Protein AF-A0A8H8C177-F1 (afdb_monomer)

Secondary structure (DSSP, 8-state):
------PPP--PPP------------EEETTEEE-TTTEEEETTTEEEEEETTEEPEEETTEEE-TTT-EEETTEEESS---------------------SPPEEEEEE-SSEEEEEEE-SS-EEEEEEE---TTS-TTTS-SEEEEE-TTSS-EEEEEEEESSS-TT---EEE--BTTB-SEEEEEE--TTS--EEEEEE-EEESS-EEEEEEEEE-HHHHHH---

Nearest PDB structures (foldseek):
  1yqf-assembly1_C  TM=4.859E-01  e=8.967E+00  Leishmania major
  6w0p-assembly1_B  TM=2.960E-01  e=2.582E+00  gut metagenome

Mean predicted aligned error: 18.61 Å

Radius of gyration: 29.14 Å; Cα contacts (8 Å, |Δi|>4): 390; chains: 1; bounding box: 64×95×74 Å

Solvent-accessible surface area (backbone atoms only — not comparable to full-atom values): 14015 Å² total; per-residue (Å²): 138,88,82,84,82,81,82,78,84,82,83,76,84,78,84,73,80,77,75,82,73,82,80,72,70,72,40,79,32,61,97,43,73,42,46,72,83,49,33,39,74,42,96,56,65,43,78,23,58,33,56,96,84,40,72,29,45,82,30,76,98,44,64,40,48,71,92,58,30,26,69,56,98,58,36,85,36,77,70,48,72,92,82,73,98,74,77,96,70,86,71,74,78,69,69,72,87,65,73,77,60,75,74,43,72,49,78,49,79,50,101,51,37,44,38,36,38,41,35,48,80,89,50,40,37,41,37,39,35,24,27,22,46,85,88,53,60,52,72,79,44,44,25,30,44,37,40,33,40,86,76,66,57,39,23,38,26,39,34,48,43,44,71,90,56,61,92,34,69,40,38,46,46,78,39,81,46,99,90,42,65,35,63,40,81,39,81,45,74,58,90,94,55,83,70,43,78,52,75,44,72,42,74,48,59,80,55,65,66,39,82,76,48,76,46,76,45,35,34,62,58,48,67,71,58,62,127

Sequence (227 aa):
MAWVMRLLPSLLPSLALAQLSSDESLHPCGEVSYYPSKYTCYDTDYLCPVLGGKPTLRCDPDCYLPEMYSCSDGHLVYPPTLSSPGNPSSFSSMPMATCTADAKTIQLNSPLYDNSFYSDCHASSQVVVTSSIPESNLAVIGPRIIVAWPAGNSGIVAYFEPQNGIDGTLGIQVVNSTIGSPLSPVYDDRDGENATLGISAQVEFNSTAVLSVAILGSIRTCHDHRP

Foldseek 3Di:
DDDDDDDDDDDDDDPDPPPPPPPQDWDQQAPDTDGPQFWDHDPSHDTFGADPSHYFDDQANDTHDLCAWDHDPSDTDPPRDPDDPDDPDDDDCPDDVPFPFDKDWDWDDDPFWTWIWIDTPPWTKIKIFGAFAPPDDCLQGATKIKIATPPQWKIKMWGKDAPPDDGRPKGKDQDADPVGGQKDWDWDPPPPDDTDTDIDGHMDIPHHMDGPDMDITHNCCNNPDGD

Structure (mmCIF, N/CA/C/O backbone):
data_AF-A0A8H8C177-F1
#
_entry.id   AF-A0A8H8C177-F1
#
loop_
_atom_site.group_PDB
_atom_site.id
_atom_site.type_symbol
_atom_site.label_atom_id
_atom_site.label_alt_id
_atom_site.label_comp_id
_atom_site.label_asym_id
_atom_site.label_entity_id
_atom_site.label_seq_id
_atom_site.pdbx_PDB_ins_code
_atom_site.Cartn_x
_atom_site.Cartn_y
_atom_site.Cartn_z
_atom_site.occupancy
_atom_site.B_iso_or_equiv
_atom_site.auth_seq_id
_atom_site.auth_comp_id
_atom_site.auth_asym_id
_atom_site.auth_atom_id
_atom_site.pdbx_PDB_model_num
ATOM 1 N N . MET A 1 1 ? -1.354 79.651 -50.926 1.00 44.16 1 MET A N 1
ATOM 2 C CA . MET A 1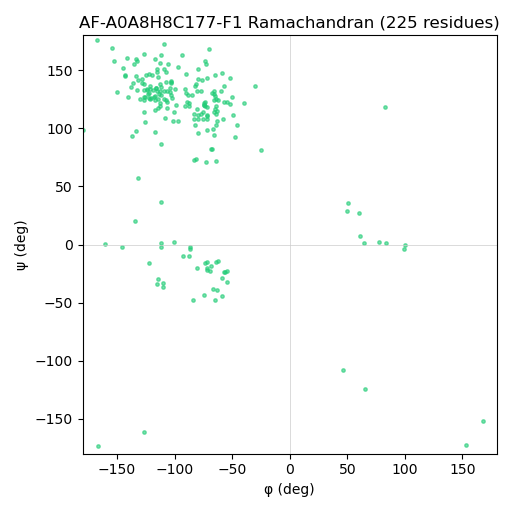 1 ? -0.179 78.889 -50.449 1.00 44.16 1 MET A CA 1
ATOM 3 C C . MET A 1 1 ? -0.689 77.597 -49.834 1.00 44.16 1 MET A C 1
ATOM 5 O O . MET A 1 1 ?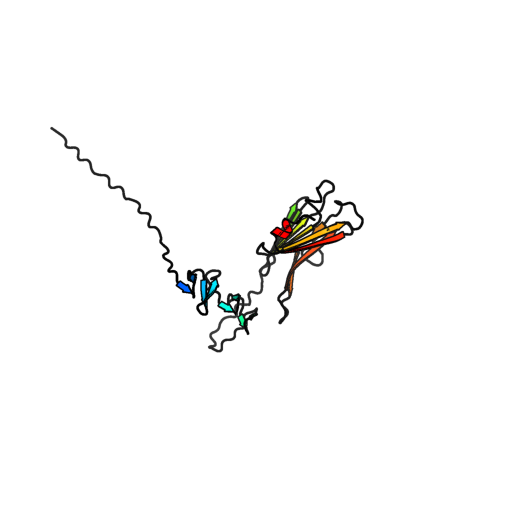 -1.149 77.607 -48.701 1.00 44.16 1 MET A O 1
ATOM 9 N N . ALA A 1 2 ? -0.749 76.534 -50.637 1.00 40.41 2 ALA A N 1
ATOM 10 C CA . ALA A 1 2 ? -1.311 75.245 -50.243 1.00 40.41 2 ALA A CA 1
ATOM 11 C C . ALA A 1 2 ? -0.213 74.375 -49.616 1.00 40.41 2 ALA A C 1
ATOM 13 O O . ALA A 1 2 ? 0.818 74.138 -50.242 1.00 40.41 2 ALA A O 1
ATOM 14 N N . TRP A 1 3 ? -0.431 73.933 -48.379 1.00 40.03 3 TRP A N 1
ATOM 15 C CA . TRP A 1 3 ? 0.448 73.009 -47.669 1.00 40.03 3 TRP A CA 1
ATOM 16 C C . TRP A 1 3 ? 0.049 71.572 -48.012 1.00 40.03 3 TRP A C 1
ATOM 18 O O . TRP A 1 3 ? -1.079 71.158 -47.758 1.00 40.03 3 TRP A O 1
ATOM 28 N N . VAL A 1 4 ? 0.971 70.811 -48.603 1.00 45.25 4 VAL A N 1
ATOM 29 C CA . VAL A 1 4 ? 0.803 69.373 -48.841 1.00 45.25 4 VAL A CA 1
ATOM 30 C C . VAL A 1 4 ? 1.182 68.636 -47.560 1.00 45.25 4 VAL A C 1
ATOM 32 O O . VAL A 1 4 ? 2.356 68.551 -47.203 1.00 45.25 4 VAL A O 1
ATOM 35 N N . MET A 1 5 ? 0.181 68.102 -46.866 1.00 42.94 5 MET A N 1
ATOM 36 C CA . MET A 1 5 ? 0.368 67.228 -45.713 1.00 42.94 5 MET A CA 1
ATOM 37 C C . MET A 1 5 ? 0.695 65.817 -46.219 1.00 42.94 5 MET A C 1
ATOM 39 O O . MET A 1 5 ? -0.153 65.142 -46.798 1.00 42.94 5 MET A O 1
ATOM 43 N N . ARG A 1 6 ? 1.950 65.384 -46.058 1.00 46.31 6 ARG A N 1
ATOM 44 C CA . ARG A 1 6 ? 2.374 64.008 -46.349 1.00 46.31 6 ARG A CA 1
ATOM 45 C C . ARG A 1 6 ? 2.051 63.122 -45.146 1.00 46.31 6 ARG A C 1
ATOM 47 O O . ARG A 1 6 ? 2.659 63.275 -44.092 1.00 46.31 6 ARG A O 1
ATOM 54 N N . LEU A 1 7 ? 1.109 62.199 -45.316 1.00 46.78 7 LEU A N 1
ATOM 55 C CA . LEU A 1 7 ? 0.867 61.097 -44.385 1.00 46.78 7 LEU A CA 1
ATOM 56 C C . LEU A 1 7 ? 2.015 60.084 -44.510 1.00 46.78 7 LEU A C 1
ATOM 58 O O . LEU A 1 7 ? 2.225 59.522 -45.584 1.00 46.78 7 LEU A O 1
ATOM 62 N N . LEU A 1 8 ? 2.763 59.862 -43.426 1.00 49.56 8 LEU A N 1
ATOM 63 C CA . LEU A 1 8 ? 3.643 58.699 -43.315 1.00 49.56 8 LEU A CA 1
ATOM 64 C C . LEU A 1 8 ? 2.794 57.459 -42.987 1.00 49.56 8 LEU A C 1
ATOM 66 O O . LEU A 1 8 ? 2.001 57.518 -42.046 1.00 49.56 8 LEU A O 1
ATOM 70 N N . PRO A 1 9 ? 2.971 56.330 -43.691 1.00 44.06 9 PRO A N 1
ATOM 71 C CA . PRO A 1 9 ? 2.369 55.071 -43.287 1.00 44.06 9 PRO A CA 1
ATOM 72 C C . PRO A 1 9 ? 3.123 54.513 -42.072 1.00 44.06 9 PRO A C 1
ATOM 74 O O . PRO A 1 9 ? 4.329 54.272 -42.116 1.00 44.06 9 PRO A O 1
ATOM 77 N N . SER A 1 10 ? 2.401 54.331 -40.969 1.00 53.34 10 SER A N 1
ATOM 78 C CA . SER A 1 10 ? 2.875 53.660 -39.762 1.00 53.34 10 SER A CA 1
ATOM 79 C C . SER A 1 10 ? 3.135 52.177 -40.046 1.00 53.34 10 SER A C 1
ATOM 81 O O . SER A 1 10 ? 2.200 51.419 -40.304 1.00 53.34 10 SER A O 1
ATOM 83 N N . LEU A 1 11 ? 4.399 51.761 -39.979 1.00 52.91 11 LEU A N 1
ATOM 84 C CA . LEU A 1 11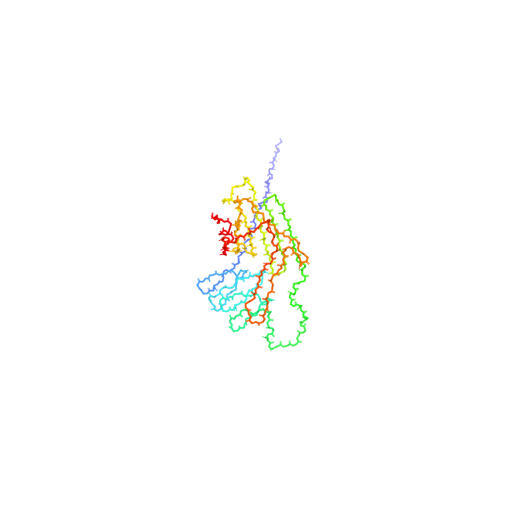 ? 4.798 50.355 -39.958 1.00 52.91 11 LEU A CA 1
ATOM 85 C C . LEU A 1 11 ? 4.504 49.786 -38.563 1.00 52.91 11 LEU A C 1
ATOM 87 O O . LEU A 1 11 ? 5.195 50.115 -37.602 1.00 52.91 11 LEU A O 1
ATOM 91 N N . LEU A 1 12 ? 3.480 48.938 -38.454 1.00 54.31 12 LEU A N 1
ATOM 92 C CA . LEU A 1 12 ? 3.325 48.031 -37.317 1.00 54.31 12 LEU A CA 1
ATOM 93 C C . LEU A 1 12 ? 4.148 46.761 -37.587 1.00 54.31 12 LEU A C 1
ATOM 95 O O . LEU A 1 12 ? 3.971 46.152 -38.645 1.00 54.31 12 LEU A O 1
ATOM 99 N N . PRO A 1 13 ? 5.012 46.313 -36.662 1.00 46.81 13 PRO A N 1
ATOM 100 C CA . PRO A 1 13 ? 5.602 44.987 -36.749 1.00 46.81 13 PRO A CA 1
ATOM 101 C C . PRO A 1 13 ? 4.536 43.941 -36.390 1.00 46.81 13 PRO A C 1
ATOM 103 O O . PRO A 1 13 ? 3.999 43.936 -35.283 1.00 46.81 13 PRO A O 1
ATOM 106 N N . SER A 1 14 ? 4.218 43.051 -37.334 1.00 49.50 14 SER A N 1
ATOM 107 C CA . SER A 1 14 ? 3.472 41.825 -37.031 1.00 49.50 14 SER A CA 1
ATOM 108 C C . SER A 1 14 ? 4.323 40.951 -36.115 1.00 49.50 14 SER A C 1
ATOM 110 O O . SER A 1 14 ? 5.393 40.496 -36.520 1.00 49.50 14 SER A O 1
ATOM 112 N N . LEU A 1 15 ? 3.854 40.698 -34.891 1.00 53.16 15 LEU A N 1
ATOM 113 C CA . LEU A 1 15 ? 4.362 39.591 -34.089 1.00 53.16 15 LEU A CA 1
ATOM 114 C C . LEU A 1 15 ? 3.949 38.284 -34.775 1.00 53.16 15 LEU A C 1
ATOM 116 O O . LEU A 1 15 ? 2.819 37.823 -34.628 1.00 53.16 15 LEU A O 1
ATOM 120 N N . ALA A 1 16 ? 4.868 37.686 -35.527 1.00 53.19 16 ALA A N 1
ATOM 121 C CA . ALA A 1 16 ? 4.780 36.275 -35.855 1.00 53.19 16 ALA A CA 1
ATOM 122 C C . ALA A 1 16 ? 5.099 35.488 -34.576 1.00 53.19 16 ALA A C 1
ATOM 124 O O . ALA A 1 16 ? 6.235 35.512 -34.097 1.00 53.19 16 ALA A O 1
ATOM 125 N N . LEU A 1 17 ? 4.103 34.805 -34.004 1.00 53.44 17 LEU A N 1
ATOM 126 C CA . LEU A 1 17 ? 4.381 33.722 -33.068 1.00 53.44 17 LEU A CA 1
ATOM 127 C C . LEU A 1 17 ? 5.137 32.642 -33.847 1.00 53.44 17 LEU A C 1
ATOM 129 O O . LEU A 1 17 ? 4.553 31.938 -34.668 1.00 53.44 17 LEU A O 1
ATOM 133 N N . ALA A 1 18 ? 6.438 32.521 -33.595 1.00 46.97 18 ALA A N 1
ATOM 134 C CA . ALA A 1 18 ? 7.180 31.328 -33.955 1.00 46.97 18 ALA A CA 1
ATOM 135 C C . ALA A 1 18 ? 6.597 30.167 -33.137 1.00 46.97 18 ALA A C 1
ATOM 137 O O . ALA A 1 18 ? 6.826 30.059 -31.933 1.00 46.97 18 ALA A O 1
ATOM 138 N N . GLN A 1 19 ? 5.785 29.331 -33.780 1.00 49.62 19 GLN A N 1
ATOM 139 C CA . GLN 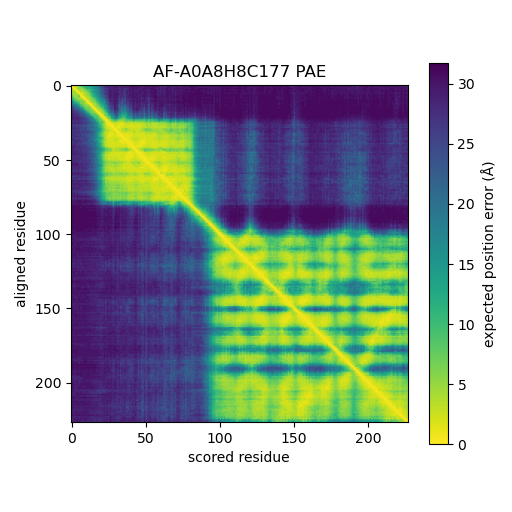A 1 19 ? 5.409 28.038 -33.229 1.00 49.62 19 GLN A CA 1
ATOM 140 C C . GLN A 1 19 ? 6.694 27.206 -33.146 1.00 49.62 19 GLN A C 1
ATOM 142 O O . GLN A 1 19 ? 7.273 26.870 -34.177 1.00 49.62 19 GLN A O 1
ATOM 147 N N . LEU A 1 20 ? 7.163 26.896 -31.933 1.00 42.12 20 LEU A N 1
ATOM 148 C CA . LEU A 1 20 ? 8.130 25.817 -31.746 1.00 42.12 20 LEU A CA 1
ATOM 149 C C . LEU A 1 20 ? 7.420 24.513 -32.123 1.00 42.12 20 LEU A C 1
ATOM 151 O O . LEU A 1 20 ? 6.721 23.915 -31.308 1.00 42.12 20 LEU A O 1
ATOM 155 N N . SER A 1 21 ? 7.575 24.080 -33.370 1.00 48.28 21 SER A N 1
ATOM 156 C CA . SER A 1 21 ? 7.393 22.682 -33.723 1.00 48.28 21 SER A CA 1
ATOM 157 C C . SER A 1 21 ? 8.579 21.923 -33.139 1.00 48.28 21 SER A C 1
ATOM 159 O O . SER A 1 21 ? 9.671 21.921 -33.707 1.00 48.28 21 SER A O 1
ATOM 161 N N . SER A 1 22 ? 8.393 21.293 -31.984 1.00 52.75 22 SER A N 1
ATOM 162 C CA . SER A 1 22 ? 9.197 20.127 -31.627 1.00 52.75 22 SER A CA 1
ATOM 163 C C . SER A 1 22 ? 8.810 19.012 -32.599 1.00 52.75 22 SER A C 1
ATOM 165 O O . SER A 1 22 ? 7.922 18.211 -32.313 1.00 52.75 22 SER A O 1
ATOM 167 N N . ASP A 1 23 ? 9.402 19.051 -33.792 1.00 53.22 23 ASP A N 1
ATOM 168 C CA . ASP A 1 23 ? 9.325 18.001 -34.805 1.00 53.22 23 ASP A CA 1
ATOM 169 C C . ASP A 1 23 ? 10.177 16.826 -34.311 1.00 53.22 23 ASP A C 1
ATOM 171 O O . ASP A 1 23 ? 11.314 16.617 -34.730 1.00 53.22 23 ASP A O 1
ATOM 175 N N . GLU A 1 24 ? 9.684 16.138 -33.279 1.00 75.19 24 GLU A N 1
ATOM 176 C CA . GLU A 1 24 ? 10.292 14.891 -32.841 1.00 75.19 24 GLU A CA 1
ATOM 177 C C . GLU A 1 24 ? 9.864 13.806 -33.825 1.00 75.19 24 GLU A C 1
ATOM 179 O O . GLU A 1 24 ? 8.685 13.451 -33.914 1.00 75.19 24 GLU A O 1
ATOM 184 N N . SER A 1 25 ? 10.830 13.305 -34.591 1.00 86.38 25 SER A N 1
ATOM 185 C CA . SER A 1 25 ? 10.586 12.287 -35.599 1.00 86.38 25 SER A CA 1
ATOM 186 C C . SER A 1 25 ? 10.141 10.980 -34.946 1.00 86.38 25 SER A C 1
ATOM 188 O O . SER A 1 25 ? 10.817 10.404 -34.089 1.00 86.38 25 SER A O 1
ATOM 190 N N . LEU A 1 26 ? 8.976 10.498 -35.374 1.00 89.94 26 LEU A N 1
ATOM 191 C CA . LEU A 1 26 ? 8.467 9.182 -35.009 1.00 89.94 26 LEU A CA 1
ATOM 192 C C . LEU A 1 26 ? 9.372 8.100 -35.604 1.00 89.94 26 LEU A C 1
ATOM 194 O O . LEU A 1 26 ? 9.674 8.123 -36.798 1.00 89.94 26 LEU A O 1
ATOM 198 N N . HIS A 1 27 ? 9.791 7.154 -34.768 1.00 91.31 27 HIS A N 1
ATOM 199 C CA . HIS A 1 27 ? 10.613 6.016 -35.168 1.00 91.31 27 HIS A CA 1
ATOM 200 C C . HIS A 1 27 ? 9.778 4.731 -35.168 1.00 91.31 27 HIS A C 1
ATOM 202 O O . HIS A 1 27 ? 8.956 4.547 -34.269 1.00 91.31 27 HIS A O 1
ATOM 208 N N . PRO A 1 28 ? 9.960 3.833 -36.147 1.00 92.56 28 PRO A N 1
ATOM 209 C CA . PRO A 1 28 ? 9.279 2.545 -36.154 1.00 92.56 28 PRO A CA 1
ATOM 210 C C . PRO A 1 28 ? 9.915 1.571 -35.150 1.00 92.56 28 PRO A C 1
ATOM 212 O O . PRO A 1 28 ? 11.136 1.509 -35.011 1.00 92.56 28 PRO A O 1
ATOM 215 N N . CYS A 1 29 ? 9.077 0.785 -34.482 1.00 93.44 29 CYS A N 1
ATOM 216 C CA . CYS A 1 29 ? 9.423 -0.387 -33.685 1.00 93.44 29 CYS A CA 1
ATOM 217 C C . CYS A 1 29 ? 8.389 -1.469 -34.006 1.00 93.44 29 CYS A C 1
ATOM 219 O O . CYS A 1 29 ? 7.281 -1.466 -33.471 1.00 93.44 29 CYS A O 1
ATOM 221 N N . GLY A 1 30 ? 8.708 -2.326 -34.969 1.00 90.12 30 GLY A N 1
ATOM 222 C CA . GLY A 1 30 ? 7.779 -3.333 -35.471 1.00 90.12 30 GLY A CA 1
ATOM 223 C C . GLY A 1 30 ? 6.600 -2.661 -36.166 1.00 90.12 30 GLY A C 1
ATOM 224 O O . GLY A 1 30 ? 6.791 -1.833 -37.056 1.00 90.12 30 GLY A O 1
ATOM 225 N N . GLU A 1 31 ? 5.387 -2.981 -35.722 1.00 90.50 31 GLU A N 1
ATOM 226 C CA . GLU A 1 31 ? 4.137 -2.427 -36.264 1.00 90.50 31 GLU A CA 1
ATOM 227 C C . GLU A 1 31 ? 3.719 -1.096 -35.608 1.00 90.50 31 GLU A C 1
ATOM 229 O O . GLU A 1 31 ? 2.708 -0.502 -35.987 1.00 90.50 31 GLU A O 1
ATOM 234 N N . VAL A 1 32 ? 4.468 -0.606 -34.611 1.00 91.25 32 VAL A N 1
ATOM 235 C CA . VAL A 1 32 ? 4.146 0.633 -33.886 1.00 91.25 32 VAL A CA 1
ATOM 236 C C . VAL A 1 32 ? 5.201 1.709 -34.116 1.00 91.25 32 VAL A C 1
ATOM 238 O O . VAL A 1 32 ? 6.379 1.431 -34.308 1.00 91.25 32 VAL A O 1
ATOM 241 N N . SER A 1 33 ? 4.783 2.974 -34.102 1.00 92.00 33 SER A N 1
ATOM 242 C CA . SER A 1 33 ? 5.701 4.118 -34.121 1.00 92.00 33 SER A CA 1
ATOM 243 C C . SER A 1 33 ? 5.804 4.732 -32.731 1.00 92.00 33 SER A C 1
ATOM 245 O O . SER A 1 33 ? 4.798 4.859 -32.034 1.00 92.00 33 SER A O 1
ATOM 247 N N . TYR A 1 34 ? 7.009 5.124 -32.331 1.00 91.94 34 TYR A N 1
ATOM 248 C CA . TYR A 1 34 ? 7.287 5.667 -31.009 1.00 91.94 34 TYR A CA 1
ATOM 249 C C . TYR A 1 34 ? 8.143 6.932 -31.078 1.00 91.94 34 TYR A C 1
ATOM 251 O O . TYR A 1 34 ? 8.836 7.206 -32.058 1.00 91.94 34 TYR A O 1
ATOM 259 N N . TYR A 1 35 ? 8.081 7.701 -29.997 1.00 90.50 35 TYR A N 1
ATOM 260 C CA . TYR A 1 35 ? 8.923 8.865 -29.757 1.00 90.50 35 TYR A CA 1
ATOM 261 C C . TYR A 1 35 ? 10.176 8.432 -28.989 1.00 90.50 35 TYR A C 1
ATOM 263 O O . TYR A 1 35 ? 10.025 7.928 -27.868 1.00 90.50 35 TYR A O 1
ATOM 271 N N . PRO A 1 36 ? 11.395 8.609 -29.533 1.00 89.00 36 PRO A N 1
ATOM 272 C CA . PRO A 1 36 ? 12.630 8.252 -28.835 1.00 89.00 36 PRO A CA 1
ATOM 273 C C . PRO A 1 36 ? 12.809 8.944 -27.479 1.00 89.00 36 PRO A C 1
ATOM 275 O O . PRO A 1 36 ? 13.504 8.419 -26.614 1.00 89.00 36 PRO A O 1
ATOM 278 N N . SER A 1 37 ? 12.165 10.095 -27.249 1.00 86.44 37 SER A N 1
ATOM 279 C CA . SER A 1 37 ? 12.180 10.760 -25.940 1.00 86.44 37 SER A CA 1
ATOM 280 C C . SER A 1 37 ? 11.311 10.069 -24.882 1.00 86.44 37 SER A C 1
ATOM 282 O O . SER A 1 37 ? 11.436 10.361 -23.690 1.00 86.44 37 SER A O 1
ATOM 284 N N . LYS A 1 38 ? 10.408 9.173 -25.300 1.00 89.12 38 LYS A N 1
ATOM 285 C CA . LYS A 1 38 ? 9.432 8.495 -24.437 1.00 89.12 38 LYS A CA 1
ATOM 286 C C . LYS A 1 38 ? 9.651 6.997 -24.333 1.00 89.12 38 LYS A C 1
ATOM 288 O O . LYS A 1 38 ? 9.313 6.438 -23.294 1.00 89.12 38 LYS A O 1
ATOM 293 N N . TYR A 1 39 ? 10.203 6.362 -25.364 1.00 92.56 39 TYR A N 1
ATOM 294 C CA . TYR A 1 39 ? 10.414 4.918 -25.393 1.00 92.56 39 TYR A CA 1
ATOM 295 C C . TYR A 1 39 ? 11.741 4.545 -26.053 1.00 92.56 39 TYR A C 1
ATOM 297 O O . TYR A 1 39 ? 12.326 5.318 -26.804 1.00 92.56 39 TYR A O 1
ATOM 305 N N . THR A 1 40 ? 12.207 3.336 -25.775 1.00 93.38 40 THR A N 1
ATOM 306 C CA . THR A 1 40 ? 13.335 2.671 -26.425 1.00 93.38 40 THR A CA 1
ATOM 307 C C . THR A 1 40 ? 12.838 1.354 -27.009 1.00 93.38 40 THR A C 1
ATOM 309 O O . THR A 1 40 ? 12.147 0.604 -26.323 1.00 93.38 40 THR A O 1
ATOM 312 N N . CYS A 1 41 ? 13.154 1.096 -28.276 1.00 93.88 41 CYS A N 1
ATOM 313 C CA . CYS A 1 41 ? 12.775 -0.131 -28.970 1.00 93.88 41 CYS A CA 1
ATOM 314 C C . CYS A 1 41 ? 13.848 -1.209 -28.794 1.00 93.88 41 CYS A C 1
ATOM 316 O O . CYS A 1 41 ? 15.023 -0.957 -29.064 1.00 93.88 41 CYS A O 1
ATOM 318 N N . TYR A 1 42 ? 13.428 -2.405 -28.395 1.00 91.81 42 TYR A N 1
ATOM 319 C CA . TYR A 1 42 ? 14.244 -3.607 -28.268 1.00 91.81 42 TYR A CA 1
ATOM 320 C C . TYR A 1 42 ? 13.669 -4.720 -29.136 1.00 91.81 42 TYR A C 1
ATOM 322 O O . TYR A 1 42 ? 12.459 -4.794 -29.340 1.00 91.81 42 TYR A O 1
ATOM 330 N N . ASP A 1 43 ? 14.559 -5.556 -29.677 1.00 85.81 43 ASP A N 1
ATOM 331 C CA . ASP A 1 43 ? 14.230 -6.751 -30.470 1.00 85.81 43 ASP A CA 1
ATOM 332 C C . ASP A 1 43 ? 13.214 -6.514 -31.590 1.00 85.81 43 ASP A C 1
ATOM 334 O O . ASP A 1 43 ? 12.508 -7.414 -32.025 1.00 85.81 43 ASP A O 1
ATOM 338 N N . THR A 1 44 ? 13.196 -5.284 -32.108 1.00 84.00 44 THR A N 1
ATOM 339 C CA . THR A 1 44 ? 12.347 -4.808 -33.204 1.00 84.00 44 THR A CA 1
ATOM 340 C C . THR A 1 44 ? 10.843 -4.792 -32.941 1.00 84.00 44 THR A C 1
ATOM 342 O O . THR A 1 44 ? 10.128 -4.356 -33.830 1.00 84.00 44 THR A O 1
ATOM 345 N N . ASP A 1 45 ? 10.347 -5.174 -31.764 1.00 90.31 45 ASP A N 1
ATOM 346 C CA . ASP A 1 45 ? 8.903 -5.207 -31.472 1.00 90.31 45 ASP A CA 1
ATOM 347 C C . ASP A 1 45 ? 8.521 -4.858 -30.023 1.00 90.31 45 ASP A C 1
ATOM 349 O O . ASP A 1 45 ? 7.334 -4.782 -29.697 1.00 90.31 45 ASP A O 1
ATOM 353 N N . TYR A 1 46 ? 9.498 -4.600 -29.155 1.00 92.31 46 TYR A N 1
ATOM 354 C CA . TYR A 1 46 ? 9.267 -4.401 -27.732 1.00 92.31 46 TYR A CA 1
ATOM 355 C C . TYR A 1 46 ? 9.663 -2.988 -27.293 1.00 92.31 46 TYR A C 1
ATOM 357 O O . TYR A 1 46 ? 10.797 -2.551 -27.488 1.00 92.31 46 TYR A O 1
ATOM 365 N N . LEU A 1 47 ? 8.730 -2.252 -26.684 1.00 93.25 47 LEU A N 1
ATOM 366 C CA . LEU A 1 47 ? 8.943 -0.865 -26.267 1.00 93.25 47 LEU A CA 1
ATOM 367 C C . LEU A 1 47 ? 9.098 -0.745 -24.754 1.00 93.25 47 LEU A C 1
ATOM 369 O O . LEU A 1 47 ? 8.176 -1.032 -23.995 1.00 93.25 47 LEU A O 1
ATOM 373 N N . CYS A 1 48 ? 10.233 -0.192 -24.341 1.00 93.31 48 CYS A N 1
ATOM 374 C CA . CYS A 1 48 ? 10.521 0.149 -22.956 1.00 93.31 48 CYS A CA 1
ATOM 375 C C . CYS A 1 48 ? 10.409 1.660 -22.710 1.00 93.31 48 CYS A C 1
ATOM 377 O O . CYS A 1 48 ? 10.980 2.436 -23.478 1.00 93.31 48 CYS A O 1
ATOM 379 N N . PRO A 1 49 ? 9.699 2.127 -21.665 1.00 93.19 49 PRO A N 1
ATOM 380 C CA . PRO A 1 49 ? 9.525 3.553 -21.403 1.00 93.19 49 PRO A CA 1
ATOM 381 C C . PRO A 1 49 ? 10.815 4.218 -20.903 1.00 93.19 49 PRO A C 1
ATOM 383 O O . PRO A 1 49 ? 11.567 3.660 -20.108 1.00 93.19 49 PRO A O 1
ATOM 386 N N . VAL A 1 50 ? 11.055 5.457 -21.315 1.00 88.81 50 VAL A N 1
ATOM 387 C CA . VAL A 1 50 ? 12.132 6.304 -20.788 1.00 88.81 50 VAL A CA 1
ATOM 388 C C . VAL A 1 50 ? 11.656 6.921 -19.468 1.00 88.81 50 VAL A C 1
ATOM 390 O O . VAL A 1 50 ? 10.699 7.699 -19.448 1.00 88.81 50 VAL A O 1
ATOM 393 N N . LEU A 1 51 ? 12.320 6.599 -18.354 1.00 82.50 51 LEU A N 1
ATOM 394 C CA . LEU A 1 51 ? 11.960 7.073 -17.012 1.00 82.50 51 LEU A CA 1
ATOM 395 C C . LEU A 1 51 ? 12.974 8.114 -16.532 1.00 82.50 51 LEU A C 1
ATOM 397 O O . LEU A 1 51 ? 14.176 7.870 -16.523 1.00 82.50 51 LEU A O 1
ATOM 401 N N . GLY A 1 52 ? 12.503 9.307 -16.157 1.00 79.88 52 GLY A N 1
ATOM 402 C CA . GLY A 1 52 ? 13.387 10.388 -15.695 1.00 79.88 52 GLY A CA 1
ATOM 403 C C . GLY A 1 52 ? 14.420 10.838 -16.739 1.00 79.88 52 GLY A C 1
ATOM 404 O O . GLY A 1 52 ? 15.506 11.279 -16.376 1.00 79.88 52 GLY A O 1
ATOM 405 N N . GLY A 1 53 ? 14.109 10.680 -18.031 1.00 81.56 53 GLY A N 1
ATOM 406 C CA . GLY A 1 53 ? 15.036 10.955 -19.135 1.00 81.56 53 GLY A CA 1
ATOM 407 C C . GLY A 1 53 ? 16.089 9.866 -19.371 1.00 81.56 53 GLY A C 1
ATOM 408 O O . GLY A 1 53 ? 16.922 10.028 -20.259 1.00 81.56 53 GLY A O 1
ATOM 409 N N . LYS A 1 54 ? 16.058 8.761 -18.613 1.00 82.88 54 LYS A N 1
ATOM 410 C CA . LYS A 1 54 ? 16.961 7.619 -18.784 1.00 82.88 54 LYS A CA 1
ATOM 411 C C . LYS A 1 54 ? 16.230 6.465 -19.483 1.00 82.88 54 LYS A C 1
ATOM 413 O O . LYS A 1 54 ? 15.132 6.101 -19.051 1.00 82.88 54 LYS A O 1
ATOM 418 N N . PRO A 1 55 ? 16.790 5.899 -20.564 1.00 85.62 55 PRO A N 1
ATOM 419 C CA . PRO A 1 55 ? 16.193 4.749 -21.230 1.00 85.62 55 PRO A CA 1
ATOM 420 C C . PRO A 1 55 ? 16.233 3.535 -20.298 1.00 85.62 55 PRO A C 1
ATOM 422 O O . PRO A 1 55 ? 17.265 3.245 -19.692 1.00 85.62 55 PRO A O 1
ATOM 425 N N . THR A 1 56 ? 15.107 2.838 -20.168 1.00 89.31 56 THR A N 1
ATOM 426 C CA . THR A 1 56 ? 15.066 1.551 -19.465 1.00 89.31 56 THR A CA 1
ATOM 427 C C . THR A 1 56 ? 15.569 0.436 -20.384 1.00 89.31 56 THR A C 1
ATOM 429 O O . THR A 1 56 ? 15.491 0.543 -21.612 1.00 89.31 56 THR A O 1
ATOM 432 N N . LEU A 1 57 ? 16.141 -0.611 -19.794 1.00 89.81 57 LEU A N 1
ATOM 433 C CA . LEU A 1 57 ? 16.608 -1.814 -20.482 1.00 89.81 57 LEU A CA 1
ATOM 434 C C . LEU A 1 57 ? 15.549 -2.914 -20.393 1.00 89.81 57 LEU A C 1
ATOM 436 O O . LEU A 1 57 ? 14.786 -2.951 -19.429 1.00 89.81 57 LEU A O 1
ATOM 440 N N . ARG A 1 58 ? 15.526 -3.819 -21.375 1.00 90.69 58 ARG A N 1
ATOM 441 C CA . ARG A 1 58 ? 14.639 -4.988 -21.383 1.00 90.69 58 ARG A CA 1
ATOM 442 C C . ARG A 1 58 ? 15.224 -6.134 -20.549 1.00 90.69 58 ARG A C 1
ATOM 444 O O . ARG A 1 58 ? 16.403 -6.452 -20.689 1.00 90.69 58 ARG A O 1
ATOM 451 N N . CYS A 1 59 ? 14.383 -6.772 -19.742 1.00 90.38 59 CYS A N 1
ATOM 452 C CA . CYS A 1 59 ? 14.614 -8.068 -19.108 1.00 90.38 59 CYS A CA 1
ATOM 453 C C . CYS A 1 59 ? 13.357 -8.929 -19.306 1.00 90.38 59 CYS A C 1
ATOM 455 O O . CYS A 1 59 ? 12.360 -8.736 -18.618 1.00 90.38 59 CYS A O 1
ATOM 457 N N . ASP A 1 60 ? 13.370 -9.800 -20.315 1.00 87.81 60 ASP A N 1
ATOM 458 C CA . ASP A 1 60 ? 12.218 -10.592 -20.769 1.00 87.81 60 ASP A CA 1
ATOM 459 C C . ASP A 1 60 ? 10.899 -9.792 -20.935 1.00 87.81 60 ASP A C 1
ATOM 461 O O . ASP A 1 60 ? 10.830 -9.052 -21.932 1.00 87.81 60 ASP A O 1
ATOM 465 N N . PRO A 1 61 ? 9.839 -9.916 -20.086 1.00 84.81 61 PRO A N 1
ATOM 466 C CA . PRO A 1 61 ? 8.620 -9.127 -20.245 1.00 84.81 61 PRO A CA 1
ATOM 467 C C . PRO A 1 61 ? 8.691 -7.757 -19.557 1.00 84.81 61 PRO A C 1
ATOM 469 O O . PRO A 1 61 ? 7.731 -6.996 -19.694 1.00 84.81 61 PRO A O 1
ATOM 472 N N . ASP A 1 62 ? 9.773 -7.443 -18.839 1.00 87.50 62 ASP A N 1
ATOM 473 C CA . ASP A 1 62 ? 9.895 -6.261 -17.989 1.00 87.50 62 ASP A CA 1
ATOM 474 C C . ASP A 1 62 ? 10.927 -5.252 -18.515 1.00 87.50 62 ASP A C 1
ATOM 476 O O . ASP A 1 62 ? 11.890 -5.584 -19.212 1.00 87.50 62 ASP A O 1
ATOM 480 N N . CYS A 1 63 ? 10.750 -3.991 -18.121 1.00 91.44 63 CYS A N 1
ATOM 481 C CA . CYS A 1 63 ? 11.706 -2.915 -18.363 1.00 91.44 63 CYS A CA 1
ATOM 482 C C . CYS A 1 63 ? 12.255 -2.394 -17.039 1.00 91.44 63 CYS A C 1
ATOM 484 O O . CYS A 1 63 ? 11.490 -2.112 -16.116 1.00 91.44 63 CYS A O 1
ATOM 486 N N . TYR A 1 64 ? 13.569 -2.198 -16.954 1.00 86.12 64 TYR A N 1
ATOM 487 C CA . TYR A 1 64 ? 14.226 -1.788 -15.717 1.00 86.12 64 TYR A CA 1
ATOM 488 C C . TYR A 1 64 ? 15.248 -0.675 -15.916 1.00 86.12 64 TYR A C 1
ATOM 490 O O . TYR A 1 64 ? 15.808 -0.483 -16.995 1.00 86.12 64 TYR A O 1
ATOM 498 N N . LEU A 1 65 ? 15.505 0.076 -14.845 1.00 85.38 65 LEU A N 1
ATOM 499 C CA . LEU A 1 65 ? 16.618 1.017 -14.795 1.00 85.38 65 LEU A CA 1
ATOM 500 C C . LEU A 1 65 ? 17.870 0.274 -14.305 1.00 85.38 65 LEU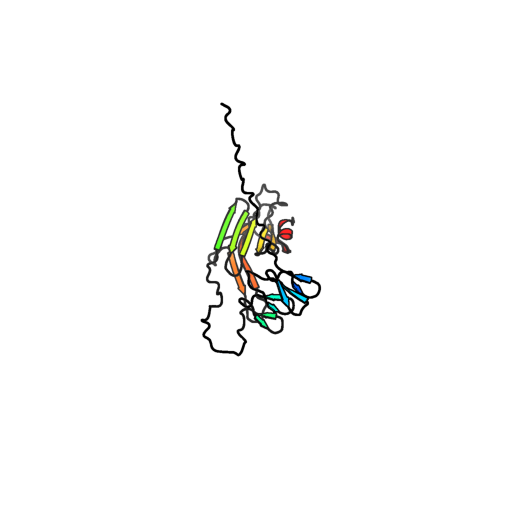 A C 1
ATOM 502 O O . LEU A 1 65 ? 17.848 -0.230 -13.179 1.00 85.38 65 LEU A O 1
ATOM 506 N N . PRO A 1 66 ? 18.970 0.240 -15.082 1.00 80.69 66 PRO A N 1
ATOM 507 C CA . PRO A 1 66 ? 20.199 -0.462 -14.697 1.00 80.69 66 PRO A CA 1
ATOM 508 C C . PRO A 1 66 ? 20.882 0.126 -13.455 1.00 80.69 66 PRO A C 1
ATOM 510 O O . PRO A 1 66 ? 21.741 -0.508 -12.854 1.00 80.69 66 PRO A O 1
ATOM 513 N N . GLU A 1 67 ? 20.494 1.338 -13.054 1.00 78.44 67 GLU A N 1
ATOM 514 C CA . GLU A 1 67 ? 20.940 1.967 -11.805 1.00 78.44 67 GLU A CA 1
ATOM 515 C C . GLU A 1 67 ? 20.325 1.316 -10.561 1.00 78.44 67 GLU A C 1
ATOM 517 O O . GLU A 1 67 ? 20.873 1.456 -9.472 1.00 78.44 67 GLU A O 1
ATOM 522 N N . MET A 1 68 ? 19.191 0.624 -10.717 1.00 74.81 68 MET A N 1
ATOM 523 C CA . MET A 1 68 ? 18.463 -0.002 -9.613 1.00 74.81 68 MET A CA 1
ATOM 524 C C . MET A 1 68 ? 18.427 -1.525 -9.715 1.00 74.81 68 MET A C 1
ATOM 526 O O . MET A 1 68 ? 18.475 -2.181 -8.688 1.00 74.81 68 MET A O 1
ATOM 530 N N . TYR A 1 69 ? 18.367 -2.103 -10.915 1.00 79.38 69 TYR A N 1
ATOM 531 C CA . TYR A 1 69 ? 18.202 -3.549 -11.099 1.00 79.38 69 TYR A CA 1
ATOM 532 C C . TYR A 1 69 ? 19.200 -4.094 -12.125 1.00 79.38 69 TYR A C 1
ATOM 534 O O . TYR A 1 69 ? 19.704 -3.355 -12.966 1.00 79.38 69 TYR A O 1
ATOM 542 N N . SER A 1 70 ? 19.479 -5.393 -12.069 1.00 83.81 70 SER A N 1
ATOM 543 C CA . SER A 1 70 ? 20.177 -6.154 -13.114 1.00 83.81 70 SER A CA 1
ATOM 544 C C . SER A 1 70 ? 19.255 -7.226 -13.688 1.00 83.81 70 SER A C 1
ATOM 546 O O . SER A 1 70 ? 18.270 -7.584 -13.050 1.00 83.81 70 SER A O 1
ATOM 548 N N . CYS A 1 71 ? 19.553 -7.721 -14.887 1.00 84.94 71 CYS A N 1
ATOM 549 C CA . CYS A 1 71 ? 18.830 -8.838 -15.488 1.00 84.94 71 CYS A CA 1
ATOM 550 C C . CYS A 1 71 ? 19.712 -10.089 -15.432 1.00 84.94 71 CYS A C 1
ATOM 552 O O . CYS A 1 71 ? 20.785 -10.096 -16.038 1.00 84.94 71 CYS A O 1
ATOM 554 N N . SER A 1 72 ? 19.275 -11.125 -14.715 1.00 84.75 72 SER A N 1
ATOM 555 C CA . SER A 1 72 ? 19.928 -12.439 -14.688 1.00 84.75 72 SER A CA 1
ATOM 556 C C . SER A 1 72 ? 18.902 -13.502 -15.035 1.00 84.75 72 SER A C 1
ATOM 558 O O . SER A 1 72 ? 17.839 -13.543 -14.421 1.00 84.75 72 SER A O 1
ATOM 560 N N . ASP A 1 73 ? 19.209 -14.339 -16.027 1.00 84.12 73 ASP A N 1
ATOM 561 C CA . ASP A 1 73 ? 18.338 -15.434 -16.479 1.00 84.12 73 ASP A CA 1
ATOM 562 C C . ASP A 1 73 ? 16.886 -15.004 -16.762 1.00 84.12 73 ASP A C 1
ATOM 564 O O . ASP A 1 73 ? 15.948 -15.743 -16.479 1.00 84.12 73 ASP A O 1
ATOM 568 N N . GLY A 1 74 ? 16.697 -13.790 -17.294 1.00 81.56 74 GLY A N 1
ATOM 569 C CA . GLY A 1 74 ? 15.365 -13.266 -17.613 1.00 81.56 74 GLY A CA 1
ATOM 570 C C . GLY A 1 74 ? 14.609 -12.624 -16.447 1.00 81.56 74 GLY A C 1
ATOM 571 O O . GLY A 1 74 ? 13.489 -12.149 -16.621 1.00 81.56 74 GLY A O 1
ATOM 572 N N . HIS A 1 75 ? 15.215 -12.561 -15.260 1.00 81.38 75 HIS A N 1
ATOM 573 C CA . HIS A 1 75 ? 14.606 -11.996 -14.060 1.00 81.38 75 HIS A CA 1
ATOM 574 C C . HIS A 1 75 ? 15.323 -10.733 -13.576 1.00 81.38 75 HIS A C 1
ATOM 576 O O . HIS A 1 75 ? 16.552 -10.623 -13.633 1.00 81.38 75 HIS A O 1
ATOM 582 N N . LEU A 1 76 ? 14.540 -9.783 -13.056 1.00 83.00 76 LEU A N 1
ATOM 583 C CA . LEU A 1 76 ? 15.060 -8.580 -12.414 1.00 83.00 76 LEU A CA 1
ATOM 584 C C . LEU A 1 76 ? 15.616 -8.906 -11.029 1.00 83.00 76 LEU A C 1
ATOM 586 O O . LEU A 1 76 ? 14.895 -9.355 -10.143 1.00 83.00 76 LEU A O 1
ATOM 590 N N . VAL A 1 77 ? 16.901 -8.628 -10.843 1.00 81.88 77 VAL A N 1
ATOM 591 C CA . VAL A 1 77 ? 17.638 -8.850 -9.600 1.00 81.88 77 VAL A CA 1
ATOM 592 C C . VAL A 1 77 ? 18.047 -7.504 -9.006 1.00 81.88 77 VAL A C 1
ATOM 594 O O . VAL A 1 77 ? 18.630 -6.662 -9.696 1.00 81.88 77 VAL A O 1
ATOM 597 N N . TYR A 1 78 ? 17.747 -7.315 -7.721 1.00 72.12 78 TYR A N 1
ATOM 598 C CA . TYR A 1 78 ? 18.207 -6.198 -6.895 1.00 72.12 78 TYR A CA 1
ATOM 599 C C . TYR A 1 78 ? 19.160 -6.723 -5.812 1.00 72.12 78 TYR A C 1
ATOM 601 O O . TYR A 1 78 ? 18.819 -7.731 -5.194 1.00 72.12 78 TYR A O 1
ATOM 609 N N . PRO A 1 79 ? 20.288 -6.048 -5.513 1.00 63.97 79 PRO A N 1
ATOM 610 C CA . PRO A 1 79 ? 20.904 -4.927 -6.243 1.00 63.97 79 PRO A CA 1
ATOM 611 C C . PRO A 1 79 ? 21.519 -5.353 -7.591 1.00 63.97 79 PRO A C 1
ATOM 613 O O . PRO A 1 79 ? 21.681 -6.548 -7.837 1.00 63.97 79 PRO A O 1
ATOM 616 N N . PRO A 1 80 ? 21.900 -4.412 -8.480 1.00 68.88 80 PRO A N 1
ATOM 617 C CA . PRO A 1 80 ? 22.495 -4.773 -9.760 1.00 68.88 80 PRO A CA 1
ATOM 618 C C . PRO A 1 80 ? 23.846 -5.476 -9.560 1.00 68.88 80 PRO A C 1
ATOM 620 O O . PRO A 1 80 ? 24.789 -4.889 -9.024 1.00 68.88 80 PRO A O 1
ATOM 623 N N . THR A 1 81 ? 23.977 -6.723 -10.019 1.00 57.09 81 THR A N 1
ATOM 624 C CA . THR A 1 81 ? 25.270 -7.416 -10.020 1.00 57.09 81 THR A CA 1
ATOM 625 C C . THR A 1 81 ? 26.132 -6.866 -11.155 1.00 57.09 81 THR A C 1
ATOM 627 O O . THR A 1 81 ? 25.808 -7.025 -12.332 1.00 57.09 81 THR A O 1
ATOM 630 N N . LEU A 1 82 ? 27.238 -6.198 -10.814 1.00 53.38 82 LEU A N 1
ATOM 631 C CA . LEU A 1 82 ? 28.232 -5.702 -11.772 1.00 53.38 82 LEU A CA 1
ATOM 632 C C . LEU A 1 82 ? 28.973 -6.874 -12.435 1.00 53.38 82 LEU A C 1
ATOM 634 O O . LEU A 1 82 ? 30.082 -7.228 -12.044 1.00 53.38 82 LEU A O 1
ATOM 638 N N . SER A 1 83 ? 28.377 -7.474 -13.459 1.00 51.91 83 SER A N 1
ATOM 639 C CA . SER A 1 83 ? 29.035 -8.467 -14.307 1.00 51.91 83 SER A CA 1
ATOM 640 C C . SER A 1 83 ? 29.246 -7.908 -15.711 1.00 51.91 83 SER A C 1
ATOM 642 O O . SER A 1 83 ? 28.452 -8.139 -16.618 1.00 51.91 83 SER A O 1
ATOM 644 N N . SER A 1 84 ? 30.364 -7.200 -15.903 1.00 41.94 84 SER A N 1
ATOM 645 C CA . SER A 1 84 ? 31.030 -7.154 -17.208 1.00 41.94 84 SER A CA 1
ATOM 646 C C . SER A 1 84 ? 32.558 -7.190 -17.042 1.00 41.94 84 SER A C 1
ATOM 648 O O . SER A 1 84 ? 33.111 -6.388 -16.284 1.00 41.94 84 SER A O 1
ATOM 650 N N . PRO A 1 85 ? 33.262 -8.120 -17.717 1.00 51.31 85 PRO A N 1
ATOM 651 C CA . PRO A 1 85 ? 34.713 -8.214 -17.691 1.00 51.31 85 PRO A CA 1
ATOM 652 C C . PRO A 1 85 ? 35.306 -7.176 -18.649 1.00 51.31 85 PRO A C 1
ATOM 654 O O . PRO A 1 85 ? 35.431 -7.408 -19.849 1.00 51.31 85 PRO A O 1
ATOM 657 N N . GLY A 1 86 ? 35.690 -6.015 -18.124 1.00 39.88 86 GLY A N 1
ATOM 658 C CA . GLY A 1 86 ? 36.347 -5.003 -18.942 1.00 39.88 86 GLY A CA 1
ATOM 659 C C . GLY A 1 86 ? 36.721 -3.738 -18.187 1.00 39.88 86 GLY A C 1
ATOM 660 O O . GLY A 1 86 ? 35.921 -2.819 -18.089 1.00 39.88 86 GLY A O 1
ATOM 661 N N . ASN A 1 87 ? 37.997 -3.675 -17.799 1.00 38.31 87 ASN A N 1
ATOM 662 C CA . 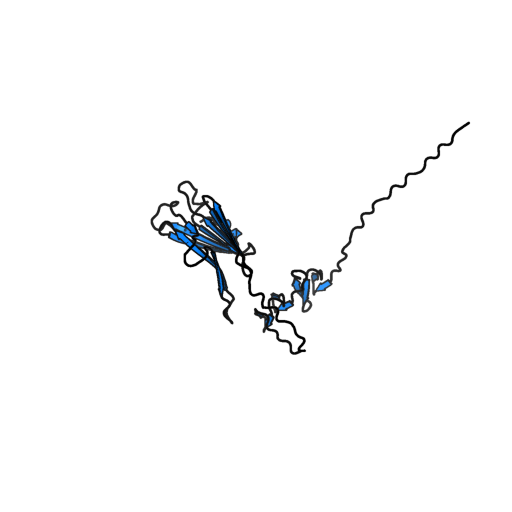ASN A 1 87 ? 38.773 -2.478 -17.458 1.00 38.31 87 ASN A CA 1
ATOM 663 C C . ASN A 1 87 ? 38.621 -1.911 -16.020 1.00 38.31 87 ASN A C 1
ATOM 665 O O . ASN A 1 87 ? 37.546 -1.451 -15.640 1.00 38.31 87 ASN A O 1
ATOM 669 N N . PRO A 1 88 ? 39.706 -1.864 -15.212 1.00 44.78 88 PRO A N 1
ATOM 670 C CA . PRO A 1 88 ? 39.689 -1.283 -13.875 1.00 44.78 88 PRO A CA 1
ATOM 671 C C . PRO A 1 88 ? 39.838 0.238 -13.984 1.00 44.78 88 PRO A C 1
ATOM 673 O O . PRO A 1 88 ? 40.893 0.802 -13.705 1.00 44.78 88 PRO A O 1
ATOM 676 N N . SER A 1 89 ? 38.789 0.921 -14.425 1.00 42.38 89 SER A N 1
ATOM 677 C CA . SER A 1 89 ? 38.662 2.355 -14.188 1.00 42.38 89 SER A CA 1
ATOM 678 C C . SER A 1 89 ? 37.771 2.546 -12.975 1.00 42.38 89 SER A C 1
ATOM 680 O O . SER A 1 89 ? 36.571 2.315 -13.033 1.00 42.38 89 SER A O 1
ATOM 682 N N . SER A 1 90 ? 38.428 2.921 -11.884 1.00 49.03 90 SER A N 1
ATOM 683 C CA . SER A 1 90 ? 37.945 3.437 -10.609 1.00 49.03 90 SER A CA 1
ATOM 684 C C . SER A 1 90 ? 36.574 4.120 -10.675 1.00 49.03 90 SER A C 1
ATOM 686 O O . SER A 1 90 ? 36.477 5.347 -10.680 1.00 49.03 90 SER A O 1
ATOM 688 N N . PHE A 1 91 ? 35.501 3.337 -10.655 1.00 44.66 91 PHE A N 1
ATOM 689 C CA . PHE A 1 91 ? 34.214 3.831 -10.204 1.00 44.66 91 PHE A CA 1
ATOM 690 C C . PHE A 1 91 ? 34.262 3.749 -8.689 1.00 44.66 91 PHE A C 1
ATOM 692 O O . PHE A 1 91 ? 34.212 2.670 -8.101 1.00 44.66 91 PHE A O 1
ATOM 699 N N . SER A 1 92 ? 34.470 4.914 -8.068 1.00 41.97 92 SER A N 1
ATOM 700 C CA . SER A 1 92 ? 34.107 5.133 -6.674 1.00 41.97 92 SER A CA 1
ATOM 701 C C . SER A 1 92 ? 32.777 4.432 -6.456 1.00 41.97 92 SER A C 1
ATOM 703 O O . SER A 1 92 ? 31.826 4.690 -7.191 1.00 41.97 92 SER A O 1
ATOM 705 N N . SER A 1 93 ? 32.768 3.502 -5.504 1.00 38.16 93 SER A N 1
ATOM 706 C CA . SER A 1 93 ? 31.569 2.917 -4.938 1.00 38.16 93 SER A CA 1
ATOM 707 C C . SER A 1 93 ? 30.617 4.061 -4.602 1.00 38.16 93 SER A C 1
ATOM 709 O O . SER A 1 93 ? 30.709 4.649 -3.521 1.00 38.16 93 SER A O 1
ATOM 711 N N . MET A 1 94 ? 29.721 4.408 -5.530 1.00 46.34 94 MET A N 1
ATOM 712 C CA . MET A 1 94 ? 28.465 4.977 -5.100 1.00 46.34 94 MET A CA 1
ATOM 713 C C . MET A 1 94 ? 27.912 3.899 -4.183 1.00 46.34 94 MET A C 1
ATOM 715 O O . MET A 1 94 ? 27.858 2.733 -4.597 1.00 46.34 94 MET A O 1
ATOM 719 N N . PRO A 1 95 ? 27.628 4.228 -2.915 1.00 44.31 95 PRO A N 1
ATOM 720 C CA . PRO A 1 95 ? 26.929 3.269 -2.096 1.00 44.31 95 PRO A CA 1
ATOM 721 C C . PRO A 1 95 ? 25.699 2.858 -2.920 1.00 44.31 95 PRO A C 1
ATOM 723 O O . PRO A 1 95 ? 25.116 3.706 -3.611 1.00 44.31 95 PRO A O 1
ATOM 726 N N . MET A 1 96 ? 25.298 1.577 -2.852 1.00 41.69 96 MET A N 1
ATOM 727 C CA . MET A 1 96 ? 23.872 1.229 -2.965 1.00 41.69 96 MET A CA 1
ATOM 728 C C . MET A 1 96 ? 23.108 2.416 -2.393 1.00 41.69 96 MET A C 1
ATOM 730 O O . MET A 1 96 ? 23.566 2.953 -1.382 1.00 41.69 96 MET A O 1
ATOM 734 N N . ALA A 1 97 ? 22.031 2.882 -3.014 1.00 49.97 97 ALA A N 1
ATOM 735 C CA . ALA A 1 97 ? 21.183 3.856 -2.347 1.00 49.97 97 ALA A CA 1
ATOM 736 C C . ALA A 1 97 ? 20.578 3.168 -1.106 1.00 49.97 97 ALA A C 1
ATOM 738 O O . ALA A 1 97 ? 19.415 2.797 -1.086 1.00 49.97 97 ALA A O 1
ATOM 739 N N . THR A 1 98 ? 21.403 2.930 -0.082 1.00 51.53 98 THR A N 1
ATOM 740 C CA . THR A 1 98 ? 21.048 2.637 1.275 1.00 51.53 98 THR A CA 1
ATOM 741 C C . THR A 1 98 ? 20.244 3.841 1.625 1.00 51.53 98 THR A C 1
ATOM 743 O O . THR A 1 98 ? 20.732 4.975 1.702 1.00 51.53 98 THR A O 1
ATOM 746 N N . CYS A 1 99 ? 18.961 3.573 1.723 1.00 61.31 99 CYS A N 1
ATOM 747 C CA . CYS A 1 99 ? 18.049 4.480 2.317 1.00 61.31 99 CYS A CA 1
ATOM 748 C C . CYS A 1 99 ? 18.621 5.001 3.624 1.00 61.31 99 CYS A C 1
ATOM 750 O O . CYS A 1 99 ? 18.675 4.318 4.641 1.00 61.31 99 CYS A O 1
ATOM 752 N N . THR A 1 100 ? 19.107 6.221 3.545 1.00 60.97 100 THR A N 1
ATOM 753 C CA . THR A 1 100 ? 19.648 6.982 4.662 1.00 60.97 100 THR A CA 1
ATOM 754 C C . THR A 1 100 ? 18.730 8.155 4.972 1.00 60.97 100 THR A C 1
ATOM 756 O O . THR A 1 100 ? 19.012 8.937 5.871 1.00 60.97 100 THR A O 1
ATOM 759 N N . ALA A 1 101 ? 17.622 8.283 4.229 1.00 69.56 101 ALA A N 1
ATOM 760 C CA . ALA A 1 101 ? 16.574 9.235 4.523 1.00 69.56 101 ALA A CA 1
ATOM 761 C C . ALA A 1 101 ? 15.781 8.741 5.733 1.00 69.56 101 ALA A C 1
ATOM 763 O O . ALA A 1 101 ? 15.206 7.654 5.701 1.00 69.56 101 ALA A O 1
ATOM 764 N N . ASP A 1 102 ? 15.727 9.569 6.771 1.00 74.62 102 ASP A N 1
ATOM 765 C CA . ASP A 1 102 ? 14.852 9.323 7.908 1.00 74.62 102 ASP A CA 1
ATOM 766 C C . ASP A 1 102 ? 13.397 9.212 7.440 1.00 74.62 102 ASP A C 1
ATOM 768 O O . ASP A 1 102 ? 12.916 10.019 6.630 1.00 74.62 102 ASP A O 1
ATOM 772 N N . ALA A 1 103 ? 12.689 8.220 7.979 1.00 77.38 103 ALA A N 1
ATOM 773 C CA . ALA A 1 103 ? 11.271 8.045 7.720 1.00 77.38 103 ALA A CA 1
ATOM 774 C C . ALA A 1 103 ? 10.490 9.287 8.169 1.00 77.38 103 ALA A C 1
ATOM 776 O O . ALA A 1 103 ? 10.654 9.795 9.280 1.00 77.38 103 ALA A O 1
ATOM 777 N N . LYS A 1 104 ? 9.608 9.770 7.296 1.00 83.38 104 LYS A N 1
ATOM 778 C CA . LYS A 1 104 ? 8.733 10.908 7.558 1.00 83.38 104 LYS A CA 1
ATOM 779 C C . LYS A 1 104 ? 7.337 10.409 7.873 1.00 83.38 104 LYS A C 1
ATOM 781 O O . LYS A 1 104 ? 6.730 9.697 7.076 1.00 83.38 104 LYS A O 1
ATOM 786 N N . THR A 1 105 ? 6.817 10.845 9.013 1.00 82.00 105 THR A N 1
ATOM 787 C CA . THR A 1 105 ? 5.448 10.559 9.439 1.00 82.00 105 THR A CA 1
ATOM 788 C C . THR A 1 105 ? 4.674 11.847 9.661 1.00 82.00 105 THR A C 1
ATOM 790 O O . THR A 1 105 ? 5.168 12.758 10.324 1.00 82.00 105 THR A O 1
ATOM 793 N N . ILE A 1 106 ? 3.452 11.920 9.137 1.00 82.44 106 ILE A N 1
ATOM 794 C CA . ILE A 1 106 ? 2.516 13.021 9.395 1.00 82.44 106 ILE A CA 1
ATOM 795 C C . ILE A 1 106 ? 1.213 12.413 9.888 1.00 82.44 106 ILE A C 1
ATOM 797 O O . ILE A 1 106 ? 0.654 11.559 9.209 1.00 82.44 106 ILE A O 1
ATOM 801 N N . GLN A 1 107 ? 0.721 12.872 11.035 1.00 84.81 107 GLN A N 1
ATOM 802 C CA . GLN A 1 107 ? -0.571 12.457 11.576 1.00 84.81 107 GLN A CA 1
ATOM 803 C C . GLN A 1 107 ? -1.550 13.626 11.528 1.00 84.81 107 GLN A C 1
ATOM 805 O O . GLN A 1 107 ? -1.241 14.738 11.960 1.00 84.81 107 GLN A O 1
ATOM 810 N N . LEU A 1 108 ? -2.722 13.368 10.958 1.00 81.12 108 LEU A N 1
ATOM 811 C CA . LEU A 1 108 ? -3.846 14.284 10.881 1.00 81.12 108 LEU A CA 1
ATOM 812 C C . LEU A 1 108 ? -5.004 13.658 11.650 1.00 81.12 108 LEU A C 1
ATOM 814 O O . LEU A 1 108 ? -5.748 12.827 11.127 1.00 81.12 108 LEU A O 1
ATOM 818 N N . ASN A 1 109 ? -5.147 14.070 12.903 1.00 79.69 109 ASN A N 1
ATOM 819 C CA . ASN A 1 109 ? -6.207 13.589 13.770 1.00 79.69 109 ASN A CA 1
ATOM 820 C C . ASN A 1 109 ? -7.442 14.472 13.598 1.00 79.69 109 ASN A C 1
ATOM 822 O O . ASN A 1 109 ? -7.395 15.699 13.702 1.00 79.69 109 ASN A O 1
ATOM 826 N N . SER A 1 110 ? -8.570 13.824 13.359 1.00 76.75 110 SER A N 1
ATOM 827 C CA . SER A 1 110 ? -9.900 14.414 13.410 1.00 76.75 110 SER A CA 1
ATOM 828 C C . SER A 1 110 ? -10.773 13.565 14.340 1.00 76.75 110 SER A C 1
ATOM 830 O O . SER A 1 110 ? -10.411 12.425 14.625 1.00 76.75 110 SER A O 1
ATOM 832 N N . PRO A 1 111 ? -11.930 14.066 14.803 1.00 71.31 111 PRO A N 1
ATOM 833 C CA . PRO A 1 111 ? -12.758 13.351 15.778 1.00 71.31 111 PRO A CA 1
ATOM 834 C C . PRO A 1 111 ? -13.161 11.918 15.384 1.00 71.31 111 PRO A C 1
ATOM 836 O O . PRO A 1 111 ? -13.476 11.131 16.268 1.00 71.31 111 PRO A O 1
ATOM 839 N N . LEU A 1 112 ? -13.167 11.589 14.084 1.00 74.69 112 LEU A N 1
ATOM 840 C CA . LEU A 1 112 ? -13.586 10.284 13.543 1.00 74.69 112 LEU A CA 1
ATOM 841 C C . LEU A 1 112 ? -12.519 9.563 12.715 1.00 74.69 112 LEU A C 1
ATOM 843 O O . LEU A 1 112 ? -12.665 8.376 12.427 1.00 74.69 112 LEU A O 1
ATOM 847 N N . TYR A 1 113 ? -11.479 10.280 12.292 1.00 79.44 113 TYR A N 1
ATOM 848 C CA . TYR A 1 113 ? -10.445 9.759 11.405 1.00 79.44 113 TYR A CA 1
ATOM 849 C C . TYR A 1 113 ? -9.080 10.077 11.989 1.00 79.44 113 TYR A C 1
ATOM 851 O O . TYR A 1 113 ? -8.766 11.249 12.212 1.00 79.44 113 TYR A O 1
ATOM 859 N N . ASP A 1 114 ? -8.266 9.046 12.158 1.00 84.75 114 ASP A N 1
ATOM 860 C CA . ASP A 1 114 ? -6.831 9.166 12.355 1.00 84.75 114 ASP A CA 1
ATOM 861 C C . ASP A 1 114 ? -6.148 8.841 11.025 1.00 84.75 114 ASP A C 1
ATOM 863 O O . ASP A 1 114 ? -6.166 7.701 10.555 1.00 84.75 114 ASP A O 1
ATOM 867 N N . ASN A 1 115 ? -5.634 9.874 10.360 1.00 87.06 115 ASN A N 1
ATOM 868 C CA . ASN A 1 115 ? -4.994 9.747 9.061 1.00 87.06 115 ASN A CA 1
ATOM 869 C C . ASN A 1 115 ? -3.489 9.940 9.214 1.00 87.06 115 ASN A C 1
ATOM 871 O O . ASN A 1 115 ? -3.010 11.048 9.448 1.00 87.06 115 ASN A O 1
ATOM 875 N N . SER A 1 116 ? -2.753 8.852 9.056 1.00 86.81 116 SER A N 1
ATOM 876 C CA . SER A 1 116 ? -1.312 8.806 9.214 1.00 86.81 116 SER A CA 1
ATOM 877 C C . SER A 1 116 ? -0.644 8.535 7.867 1.00 86.81 116 SER A C 1
ATOM 879 O O . SER A 1 116 ? -0.894 7.525 7.214 1.00 86.81 116 SER A O 1
ATOM 881 N N . PHE A 1 117 ? 0.233 9.437 7.446 1.00 85.44 117 PHE A N 1
ATOM 882 C CA . PHE A 1 117 ? 1.077 9.275 6.270 1.00 85.44 117 PHE A CA 1
ATOM 883 C C . PHE A 1 117 ? 2.460 8.837 6.708 1.00 85.44 117 PHE A C 1
ATOM 885 O O . PHE A 1 117 ? 3.043 9.430 7.614 1.00 85.44 117 PHE A O 1
ATOM 892 N N . TYR A 1 118 ? 2.988 7.836 6.025 1.00 85.31 118 TYR A N 1
ATOM 893 C CA . TYR A 1 118 ? 4.341 7.341 6.173 1.00 85.31 118 TYR A CA 1
ATOM 894 C C . TYR A 1 118 ? 5.057 7.459 4.829 1.00 85.31 118 TYR A C 1
ATOM 896 O O . TYR A 1 118 ? 4.492 7.139 3.782 1.00 85.31 118 TYR A O 1
ATOM 904 N N . SER A 1 119 ? 6.299 7.922 4.835 1.00 82.62 119 SER A N 1
ATOM 905 C CA . SER A 1 119 ? 7.152 7.883 3.655 1.00 82.62 119 SER A CA 1
ATOM 906 C C . SER A 1 119 ? 8.603 7.769 4.059 1.00 82.62 119 SER A C 1
ATOM 908 O O . SER A 1 119 ? 9.102 8.579 4.835 1.00 82.62 119 SER A O 1
ATOM 910 N N . ASP A 1 120 ? 9.297 6.834 3.444 1.00 81.12 120 ASP A N 1
ATOM 911 C CA . ASP A 1 120 ? 10.743 6.819 3.375 1.00 81.12 120 ASP A CA 1
ATOM 912 C C . ASP A 1 120 ? 11.172 6.689 1.901 1.00 81.12 120 ASP A C 1
ATOM 914 O O . ASP A 1 120 ? 10.437 7.032 0.973 1.00 81.12 120 ASP A O 1
ATOM 918 N N . CYS A 1 121 ? 12.408 6.277 1.701 1.00 78.25 121 CYS A N 1
ATOM 919 C CA . CYS A 1 121 ? 13.045 5.962 0.423 1.00 78.25 121 CYS A CA 1
ATOM 920 C C . CYS A 1 121 ? 12.535 4.696 -0.303 1.00 78.25 121 CYS A C 1
ATOM 922 O O . CYS A 1 121 ? 12.784 4.567 -1.498 1.00 78.25 121 CYS A O 1
ATOM 924 N N . HIS A 1 122 ? 11.924 3.739 0.401 1.00 75.31 122 HIS A N 1
ATOM 925 C CA . HIS A 1 122 ? 11.597 2.401 -0.095 1.00 75.31 122 HIS A CA 1
ATOM 926 C C . HIS A 1 122 ? 10.084 2.272 -0.267 1.00 75.31 122 HIS A C 1
ATOM 928 O O . HIS A 1 122 ? 9.611 1.598 -1.179 1.00 75.31 122 HIS A O 1
ATOM 934 N N . ALA A 1 123 ? 9.318 2.936 0.597 1.00 76.44 123 ALA A N 1
ATOM 935 C CA . ALA A 1 123 ? 7.875 2.908 0.598 1.00 76.44 123 ALA A CA 1
ATOM 936 C C . ALA A 1 123 ? 7.277 4.255 1.016 1.00 76.44 123 ALA A C 1
ATOM 938 O O . ALA A 1 123 ? 7.804 5.025 1.815 1.00 76.44 123 ALA A O 1
ATOM 939 N N . SER A 1 124 ? 6.081 4.509 0.506 1.00 81.31 124 SER A N 1
ATOM 940 C CA . SER A 1 124 ? 5.193 5.554 0.995 1.00 81.31 124 SER A CA 1
ATOM 941 C C . SER A 1 124 ? 3.805 4.956 1.157 1.00 81.31 124 SER A C 1
ATOM 943 O O . SER A 1 124 ? 3.355 4.183 0.322 1.00 81.31 124 SER A O 1
ATOM 945 N N . SER A 1 125 ? 3.149 5.206 2.281 1.00 85.94 125 SER A N 1
ATOM 946 C CA . SER A 1 125 ? 1.845 4.628 2.585 1.00 85.94 125 SER A CA 1
ATOM 947 C C . SER A 1 125 ? 0.970 5.625 3.321 1.00 85.94 125 SER A C 1
ATOM 949 O O . SER A 1 125 ? 1.449 6.403 4.144 1.00 85.94 125 SER A O 1
ATOM 951 N N . GLN A 1 126 ? -0.328 5.578 3.048 1.00 87.88 126 GLN A N 1
ATOM 952 C CA . GLN A 1 126 ? -1.335 6.278 3.832 1.00 87.88 126 GLN A CA 1
ATOM 953 C C . GLN A 1 126 ? -2.137 5.249 4.622 1.00 87.88 126 GLN A C 1
ATOM 955 O O . GLN A 1 126 ? -2.701 4.325 4.039 1.00 87.88 126 GLN A O 1
ATOM 960 N N . VAL A 1 127 ? -2.199 5.423 5.937 1.00 87.75 127 VAL A N 1
ATOM 961 C CA . VAL A 1 127 ? -2.992 4.605 6.849 1.00 87.75 127 VAL A CA 1
ATOM 962 C C . VAL A 1 127 ? -4.111 5.465 7.411 1.00 87.75 127 VAL A C 1
ATOM 964 O O . VAL A 1 127 ? -3.856 6.477 8.057 1.00 87.75 127 VAL A O 1
ATOM 967 N N . VAL A 1 128 ? -5.355 5.072 7.161 1.00 88.94 128 VAL A N 1
ATOM 968 C CA . VAL A 1 128 ? -6.538 5.748 7.698 1.00 88.94 128 VAL A CA 1
ATOM 969 C C . VAL A 1 128 ? -7.238 4.801 8.650 1.00 88.94 128 VAL A C 1
ATOM 971 O O . VAL A 1 128 ? -7.724 3.747 8.241 1.00 88.94 128 VAL A O 1
ATOM 974 N N . VAL A 1 129 ? -7.313 5.191 9.915 1.00 88.00 129 VAL A N 1
ATOM 975 C CA . VAL A 1 129 ? -8.092 4.498 10.933 1.00 88.00 129 VAL A CA 1
ATOM 976 C C . VAL A 1 129 ? -9.351 5.292 11.210 1.00 88.00 129 VAL A C 1
ATOM 978 O O . VAL A 1 129 ? -9.334 6.514 11.344 1.00 88.00 129 VAL A O 1
ATOM 981 N N . THR A 1 130 ? -10.459 4.573 11.270 1.00 86.75 130 THR A N 1
ATOM 982 C CA . THR A 1 130 ? -11.767 5.132 11.596 1.00 86.75 130 THR A CA 1
ATOM 983 C C . THR A 1 130 ? -12.348 4.389 12.772 1.00 86.75 130 THR A C 1
ATOM 985 O O . THR A 1 130 ? -12.330 3.159 12.802 1.00 86.75 130 THR A O 1
ATOM 988 N N . SER A 1 131 ? -12.857 5.153 13.729 1.00 83.50 131 SER A N 1
ATOM 989 C CA . SER A 1 131 ? -13.601 4.657 14.875 1.00 83.50 131 SER A CA 1
ATOM 990 C C . SER A 1 131 ? -15.073 5.008 14.708 1.00 83.50 131 SER A C 1
ATOM 992 O O . SER A 1 131 ? -15.428 6.022 14.101 1.00 83.50 131 SER A O 1
ATOM 994 N N . SER A 1 132 ? -15.948 4.159 15.239 1.00 78.06 132 SER A N 1
ATOM 995 C CA . SER A 1 132 ? -17.365 4.489 15.284 1.00 78.06 132 SER A CA 1
ATOM 996 C C . SER A 1 132 ? -17.657 5.430 16.447 1.00 78.06 132 SER A C 1
ATOM 998 O O . SER A 1 132 ? -17.115 5.256 17.540 1.00 78.06 132 SER A O 1
ATOM 1000 N N . ILE A 1 133 ? -18.569 6.379 16.233 1.00 70.81 133 ILE A N 1
ATOM 1001 C CA . ILE A 1 133 ? -19.215 7.115 17.325 1.00 70.81 133 ILE A CA 1
ATOM 1002 C C . ILE A 1 133 ? -20.682 6.684 17.452 1.00 70.81 133 ILE A C 1
ATOM 1004 O O . ILE A 1 133 ? -21.296 6.363 16.429 1.00 70.81 133 ILE A O 1
ATOM 1008 N N . PRO A 1 134 ? -21.277 6.739 18.660 1.00 64.75 134 PRO A N 1
ATOM 1009 C CA . PRO A 1 134 ? -22.642 6.262 18.911 1.00 64.75 134 PRO A CA 1
ATOM 1010 C C . PRO A 1 134 ? -23.733 6.891 18.026 1.00 64.75 134 PRO A C 1
ATOM 1012 O O . PRO A 1 134 ? -24.771 6.281 17.812 1.00 64.75 134 PRO A O 1
ATOM 1015 N N . GLU A 1 135 ? -23.494 8.091 17.491 1.00 65.94 135 GLU A N 1
ATOM 1016 C CA . GLU A 1 135 ? -24.444 8.851 16.657 1.00 65.94 135 GLU A CA 1
ATOM 1017 C C . GLU A 1 135 ? -24.148 8.751 15.145 1.00 65.94 135 GLU A C 1
ATOM 1019 O O . GLU A 1 135 ? -24.794 9.409 14.328 1.00 65.94 135 GLU A O 1
ATOM 1024 N N . SER A 1 136 ? -23.131 7.982 14.741 1.00 69.25 136 SER A N 1
ATOM 1025 C CA . SER A 1 136 ? -22.754 7.844 13.328 1.00 69.25 136 SER A CA 1
ATOM 1026 C C . SER A 1 136 ? -23.485 6.692 12.649 1.00 69.25 136 SER A C 1
ATOM 1028 O O . SER A 1 136 ? -23.754 5.653 13.243 1.00 69.25 136 SER A O 1
ATOM 1030 N N . ASN A 1 137 ? -23.784 6.859 11.360 1.00 71.25 137 ASN A N 1
ATOM 1031 C CA . ASN A 1 137 ? -24.303 5.767 10.548 1.00 71.25 137 ASN A CA 1
ATOM 1032 C C . ASN A 1 137 ? -23.182 4.749 10.285 1.00 71.25 137 ASN A C 1
ATOM 1034 O O . ASN A 1 137 ? -22.249 5.030 9.531 1.00 71.25 137 ASN A O 1
ATOM 1038 N N . LEU A 1 138 ? -23.293 3.566 10.882 1.00 71.00 138 LEU A N 1
ATOM 1039 C CA . LEU A 1 138 ? -22.259 2.527 10.868 1.00 71.00 138 LEU A CA 1
ATOM 1040 C C . LEU A 1 138 ? -22.091 1.842 9.508 1.00 71.00 138 LEU A C 1
ATOM 1042 O O . LEU A 1 138 ? -21.006 1.353 9.211 1.00 71.00 138 LEU A O 1
ATOM 1046 N N . ALA A 1 139 ? -23.097 1.923 8.630 1.00 66.44 139 ALA A N 1
ATOM 1047 C CA . ALA A 1 139 ? -22.946 1.527 7.228 1.00 66.44 139 ALA A CA 1
ATOM 1048 C C . ALA A 1 139 ? -22.013 2.485 6.456 1.00 66.44 139 ALA A C 1
ATOM 1050 O O . ALA A 1 139 ? -21.496 2.153 5.390 1.00 66.44 139 ALA A O 1
ATOM 1051 N N . VAL A 1 140 ? -21.778 3.697 6.981 1.00 66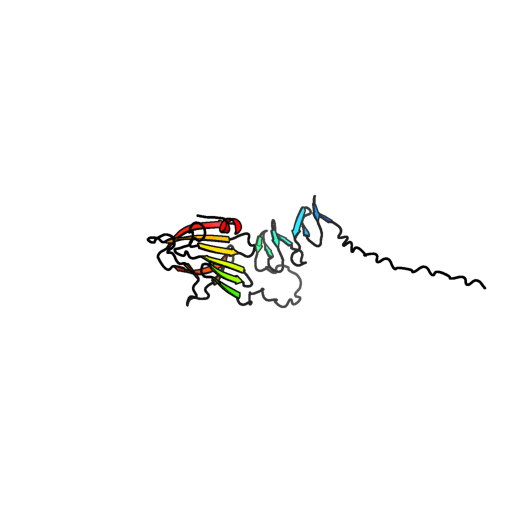.12 140 VAL A N 1
ATOM 1052 C CA . VAL A 1 140 ? -20.949 4.738 6.352 1.00 66.12 140 VAL A CA 1
ATOM 1053 C C . VAL A 1 140 ? -19.630 4.968 7.105 1.00 66.12 140 VAL A C 1
ATOM 1055 O O . VAL A 1 140 ? -18.604 5.219 6.470 1.00 66.12 140 VAL A O 1
ATOM 1058 N N . ILE A 1 141 ? -19.631 4.890 8.434 1.00 69.56 141 ILE A N 1
ATOM 1059 C CA . ILE A 1 141 ? -18.468 5.167 9.293 1.00 69.56 141 ILE A CA 1
ATOM 1060 C C . ILE A 1 141 ? -18.320 4.030 10.314 1.00 69.56 141 ILE A C 1
ATOM 1062 O O . ILE A 1 141 ? -18.380 4.228 11.525 1.00 69.56 141 ILE A O 1
ATOM 1066 N N . GLY A 1 142 ? -18.196 2.806 9.801 1.00 79.38 142 GLY A N 1
ATOM 1067 C CA . GLY A 1 142 ? -17.857 1.641 10.612 1.00 79.38 142 GLY A CA 1
ATOM 1068 C C . GLY A 1 142 ? -16.379 1.651 11.034 1.00 79.38 142 GLY A C 1
ATOM 1069 O O . GLY A 1 142 ? -15.563 2.290 10.360 1.00 79.38 142 GLY A O 1
ATOM 1070 N N . PRO A 1 143 ? -16.014 0.936 12.112 1.00 88.12 143 PRO A N 1
ATOM 1071 C CA . PRO A 1 143 ? -14.630 0.784 12.535 1.00 88.12 143 PRO A CA 1
ATOM 1072 C C . PRO A 1 143 ? -13.815 0.042 11.469 1.00 88.12 143 PRO A C 1
ATOM 1074 O O . PRO A 1 143 ? -14.069 -1.126 11.170 1.00 88.12 143 PRO A O 1
ATOM 1077 N N . ARG A 1 144 ? -12.836 0.715 10.867 1.00 90.19 144 ARG A N 1
ATOM 1078 C CA . ARG A 1 144 ? -11.985 0.120 9.824 1.00 90.19 144 ARG A CA 1
ATOM 1079 C C . ARG A 1 144 ? -10.606 0.752 9.768 1.00 90.19 144 ARG A C 1
ATOM 1081 O O . ARG A 1 144 ? -10.418 1.905 10.163 1.00 90.19 144 ARG A O 1
ATOM 1088 N N . ILE A 1 145 ? -9.675 -0.010 9.210 1.00 91.31 145 ILE A N 1
ATOM 1089 C CA . ILE A 1 145 ? -8.307 0.398 8.897 1.00 91.31 145 ILE A CA 1
ATOM 1090 C C . ILE A 1 145 ? -8.131 0.286 7.386 1.00 91.31 145 ILE A C 1
ATOM 1092 O O . ILE A 1 145 ? -8.400 -0.768 6.815 1.00 91.31 145 ILE A O 1
ATOM 1096 N N . ILE A 1 146 ? -7.675 1.358 6.746 1.00 89.94 146 ILE A N 1
ATOM 1097 C CA . ILE A 1 146 ? -7.344 1.400 5.321 1.00 89.94 146 ILE A CA 1
ATOM 1098 C C . ILE A 1 146 ? -5.848 1.654 5.192 1.00 89.94 146 ILE A C 1
ATOM 1100 O O . ILE A 1 146 ? -5.338 2.588 5.803 1.00 89.94 146 ILE A O 1
ATOM 1104 N N . VAL A 1 147 ? -5.162 0.869 4.367 1.00 90.25 147 VAL A N 1
ATOM 1105 C CA . VAL A 1 147 ? -3.764 1.097 3.987 1.00 90.25 147 VAL A CA 1
ATOM 1106 C C . VAL A 1 147 ? -3.692 1.265 2.475 1.00 90.25 147 VAL A C 1
ATOM 1108 O O . VAL A 1 147 ? -4.161 0.406 1.729 1.00 90.25 147 VAL A O 1
ATOM 1111 N N . ALA A 1 148 ? -3.102 2.367 2.019 1.00 89.88 148 ALA A N 1
ATOM 1112 C CA . ALA A 1 148 ? -2.878 2.671 0.610 1.00 89.88 148 ALA A CA 1
ATOM 1113 C C . ALA A 1 148 ? -1.376 2.767 0.314 1.00 89.88 148 ALA A C 1
ATOM 1115 O O . ALA A 1 148 ? -0.678 3.535 0.973 1.00 89.88 148 ALA A O 1
ATOM 1116 N N . TRP A 1 149 ? -0.898 2.032 -0.693 1.00 86.06 149 TRP A N 1
ATOM 1117 C CA . TRP A 1 149 ? 0.504 2.034 -1.143 1.00 86.06 149 TRP A CA 1
ATOM 1118 C C . TRP A 1 149 ? 0.748 3.033 -2.292 1.00 86.06 149 TRP A C 1
ATOM 1120 O O . TRP A 1 149 ? -0.215 3.477 -2.937 1.00 86.06 149 TRP A O 1
ATOM 1130 N N . PRO A 1 150 ? 2.012 3.410 -2.593 1.00 67.31 150 PRO A N 1
ATOM 1131 C CA . PRO A 1 150 ? 2.345 4.558 -3.428 1.00 67.31 150 PRO A CA 1
ATOM 1132 C C . PRO A 1 150 ? 2.275 4.188 -4.911 1.00 67.31 150 PRO A C 1
ATOM 1134 O O . PRO A 1 150 ? 3.261 4.019 -5.609 1.00 67.31 150 PRO A O 1
ATOM 1137 N N . ALA A 1 151 ? 1.041 4.038 -5.362 1.00 56.38 151 ALA A N 1
ATOM 1138 C CA . ALA A 1 151 ? 0.556 4.193 -6.729 1.00 56.38 151 ALA A CA 1
ATOM 1139 C C . ALA A 1 151 ? -0.969 4.417 -6.723 1.00 56.38 151 ALA A C 1
ATOM 1141 O O . ALA A 1 151 ? -1.580 4.506 -7.785 1.00 56.38 151 ALA A O 1
ATOM 1142 N N . GLY A 1 152 ? -1.611 4.449 -5.541 1.00 57.16 152 GLY A N 1
ATOM 1143 C CA . GLY A 1 152 ? -3.052 4.663 -5.395 1.00 57.16 152 GLY A CA 1
ATOM 1144 C C . GLY A 1 152 ? -3.914 3.592 -6.067 1.00 57.16 152 GLY A C 1
ATOM 1145 O O . GLY A 1 152 ? -5.122 3.750 -6.140 1.00 57.16 152 GLY A O 1
ATOM 1146 N N . ASN A 1 153 ? -3.323 2.509 -6.571 1.00 71.56 153 ASN A N 1
ATOM 1147 C CA . ASN A 1 153 ? -4.037 1.435 -7.258 1.00 71.56 153 ASN A CA 1
ATOM 1148 C C . ASN A 1 153 ? -4.033 0.128 -6.476 1.00 71.56 153 ASN A C 1
ATOM 1150 O O . ASN A 1 153 ? -4.675 -0.814 -6.925 1.00 71.56 153 ASN A O 1
ATOM 1154 N N . SER A 1 154 ? -3.370 0.093 -5.320 1.00 86.69 154 SER A N 1
ATOM 1155 C CA . SER A 1 154 ? -3.339 -1.060 -4.429 1.00 86.69 154 SER A CA 1
ATOM 1156 C C . SER A 1 154 ? -3.517 -0.598 -2.993 1.00 86.69 154 SER A C 1
ATOM 1158 O O . SER A 1 154 ? -2.948 0.413 -2.569 1.00 86.69 154 SER A O 1
ATOM 1160 N N . GLY A 1 155 ? -4.303 -1.352 -2.249 1.00 89.12 155 GLY A N 1
ATOM 1161 C CA . GLY A 1 155 ? -4.543 -1.125 -0.843 1.00 89.12 155 GLY A CA 1
ATOM 1162 C C . GLY A 1 155 ? -5.224 -2.317 -0.198 1.00 89.12 155 GLY A C 1
ATOM 1163 O O . GLY A 1 155 ? -5.585 -3.301 -0.852 1.00 89.12 155 GLY A O 1
ATOM 1164 N N . ILE A 1 156 ? -5.388 -2.196 1.108 1.00 91.00 156 ILE A N 1
ATOM 1165 C CA . ILE A 1 156 ? -6.150 -3.123 1.929 1.00 91.00 156 ILE A CA 1
ATOM 1166 C C . ILE A 1 156 ? -7.101 -2.326 2.814 1.00 91.00 156 ILE A C 1
ATOM 1168 O O . ILE A 1 156 ? -6.751 -1.258 3.316 1.00 91.00 156 ILE A O 1
ATOM 1172 N N . VAL A 1 157 ? -8.305 -2.853 3.008 1.00 91.44 157 VAL A N 1
ATOM 1173 C CA . VAL A 1 157 ? -9.228 -2.398 4.046 1.00 91.44 157 VAL A CA 1
ATOM 1174 C C . VAL A 1 157 ? -9.622 -3.573 4.930 1.00 91.44 157 VAL A C 1
ATOM 1176 O O . VAL A 1 157 ? -9.936 -4.656 4.436 1.00 91.44 157 VAL A O 1
ATOM 1179 N N . ALA A 1 158 ? -9.591 -3.351 6.239 1.00 91.88 158 ALA A N 1
ATOM 1180 C CA . ALA A 1 158 ? -10.031 -4.293 7.257 1.00 91.88 158 ALA A CA 1
ATOM 1181 C C . ALA A 1 158 ? -11.138 -3.651 8.097 1.00 91.88 158 ALA A C 1
ATOM 1183 O O . ALA A 1 158 ? -10.939 -2.559 8.633 1.00 91.88 158 ALA A O 1
ATOM 1184 N N . TYR A 1 159 ? -12.284 -4.321 8.198 1.00 90.31 159 TYR A N 1
ATOM 1185 C CA . TYR A 1 159 ? -13.446 -3.902 8.981 1.00 90.31 159 TYR A CA 1
ATOM 1186 C C . TYR A 1 159 ? -13.524 -4.702 10.273 1.00 90.31 159 TYR A C 1
ATOM 1188 O O . TYR A 1 159 ? -13.258 -5.907 10.288 1.00 90.31 159 TYR A O 1
ATOM 1196 N N . PHE A 1 160 ? -13.899 -4.027 11.353 1.00 90.69 160 PHE A N 1
ATOM 1197 C CA . PHE A 1 160 ? -13.964 -4.626 12.674 1.00 90.69 160 PHE A CA 1
ATOM 1198 C C . PHE A 1 160 ? -15.312 -4.372 13.326 1.00 90.69 160 PHE A C 1
ATOM 1200 O O . PHE A 1 160 ? -15.872 -3.278 13.241 1.00 90.69 160 PHE A O 1
ATOM 1207 N N . GLU A 1 161 ? -15.779 -5.381 14.046 1.00 88.50 161 GLU A N 1
ATOM 1208 C CA . GLU A 1 161 ? -17.022 -5.349 14.807 1.00 88.50 161 GLU A CA 1
ATOM 1209 C C . GLU A 1 161 ? -16.744 -5.720 16.267 1.00 88.50 161 GLU A C 1
ATOM 1211 O O . GLU A 1 161 ? -15.844 -6.524 16.544 1.00 88.50 161 GLU A O 1
ATOM 1216 N N . PRO A 1 162 ? -17.466 -5.132 17.234 1.00 88.75 162 PRO A N 1
ATOM 1217 C CA . PRO A 1 162 ? -17.311 -5.509 18.629 1.00 88.75 162 PRO A CA 1
ATOM 1218 C C . PRO A 1 162 ? -17.820 -6.942 18.848 1.00 88.75 162 PRO A C 1
ATOM 1220 O O . PRO A 1 162 ? -18.946 -7.268 18.494 1.00 88.75 162 PRO A O 1
ATOM 1223 N N . GLN A 1 163 ? -17.029 -7.803 19.494 1.00 85.75 163 GLN A N 1
ATOM 1224 C CA . GLN A 1 163 ? -17.387 -9.218 19.683 1.00 85.75 163 GLN A CA 1
ATOM 1225 C C . GLN A 1 163 ? -18.648 -9.408 20.543 1.00 85.75 163 GLN A C 1
ATOM 1227 O O . GLN A 1 163 ? -19.442 -10.310 20.305 1.00 85.75 163 GLN A O 1
ATOM 1232 N N . ASN A 1 164 ? -18.791 -8.583 21.583 1.00 81.94 164 ASN A N 1
ATOM 1233 C CA . ASN A 1 164 ? -19.885 -8.650 22.558 1.00 81.94 164 ASN A CA 1
ATOM 1234 C C . ASN A 1 164 ? -20.478 -7.255 22.839 1.00 81.94 164 ASN A C 1
ATOM 1236 O O . ASN A 1 164 ? -21.051 -7.029 23.905 1.00 81.94 164 ASN A O 1
ATOM 1240 N N . GLY A 1 165 ? -20.256 -6.296 21.936 1.00 72.06 165 GLY A N 1
ATOM 1241 C CA . GLY A 1 165 ? -20.663 -4.900 22.105 1.00 72.06 165 GLY A CA 1
ATOM 1242 C C . GLY A 1 165 ? -21.816 -4.513 21.189 1.00 72.06 165 GLY A C 1
ATOM 1243 O O . GLY A 1 165 ? -22.236 -5.284 20.333 1.00 72.06 165 GLY A O 1
ATOM 1244 N N . ILE A 1 166 ? -22.334 -3.307 21.398 1.00 78.12 166 ILE A N 1
ATOM 1245 C CA . ILE A 1 166 ? -23.357 -2.722 20.530 1.00 78.12 166 ILE A CA 1
ATOM 1246 C C . ILE A 1 166 ? -22.636 -2.128 19.320 1.00 78.12 166 ILE A C 1
ATOM 1248 O O . ILE A 1 166 ? -21.598 -1.478 19.474 1.00 78.12 166 ILE A O 1
ATOM 1252 N N . ASP A 1 167 ? -23.184 -2.321 18.126 1.00 76.44 167 ASP A N 1
ATOM 1253 C CA . ASP A 1 167 ? -22.667 -1.672 16.926 1.00 76.44 167 ASP A CA 1
ATOM 1254 C C . ASP A 1 167 ? -22.513 -0.164 17.182 1.00 76.44 167 ASP A C 1
ATOM 1256 O O . ASP A 1 167 ? -23.425 0.512 17.661 1.00 76.44 167 ASP A O 1
ATOM 1260 N N . GLY A 1 168 ? -21.318 0.365 16.914 1.00 75.88 168 GLY A N 1
ATOM 1261 C CA . GLY A 1 168 ? -21.003 1.778 17.122 1.00 75.88 168 GLY A CA 1
ATOM 1262 C C . GLY A 1 168 ? -20.250 2.110 18.409 1.00 75.88 168 GLY A C 1
ATOM 1263 O O . GLY A 1 168 ? -19.842 3.258 18.593 1.00 75.88 168 GLY A O 1
ATOM 1264 N N . THR A 1 169 ? -20.007 1.126 19.281 1.00 81.31 169 THR A N 1
ATOM 1265 C CA . THR A 1 169 ? -19.208 1.323 20.504 1.00 81.31 169 THR A CA 1
ATOM 1266 C C . THR A 1 169 ? -17.724 1.001 20.338 1.00 81.31 169 THR A C 1
ATOM 1268 O O . THR A 1 169 ? -16.941 1.271 21.251 1.00 81.31 169 THR A O 1
ATOM 1271 N N . LEU A 1 170 ? -17.323 0.402 19.212 1.00 85.94 170 LEU A N 1
ATOM 1272 C CA . LEU A 1 170 ? -15.944 -0.024 18.990 1.00 85.94 170 LEU A CA 1
ATOM 1273 C C . LEU A 1 170 ? -15.061 1.162 18.574 1.00 85.94 170 LEU A C 1
ATOM 1275 O O . LEU A 1 170 ? -15.166 1.708 17.475 1.00 85.94 170 LEU A O 1
ATOM 1279 N N . GLY A 1 171 ? -14.156 1.536 19.470 1.00 85.88 171 GLY A N 1
ATOM 1280 C CA . GLY A 1 171 ? -13.109 2.515 19.213 1.00 85.88 171 GLY A CA 1
ATOM 1281 C C . GLY A 1 171 ? -11.850 1.831 18.693 1.00 85.88 171 GLY A C 1
ATOM 1282 O O . GLY A 1 171 ? -11.414 0.839 19.276 1.00 85.88 171 GLY A O 1
ATOM 1283 N N . ILE A 1 172 ? -11.272 2.386 17.628 1.00 87.81 172 ILE A N 1
ATOM 1284 C CA . ILE A 1 172 ? -9.992 1.970 17.048 1.00 87.81 172 ILE A CA 1
ATOM 1285 C C . ILE A 1 172 ? -9.100 3.204 16.964 1.00 87.81 172 ILE A C 1
ATOM 1287 O O . ILE A 1 172 ? -9.546 4.248 16.486 1.00 87.81 172 ILE A O 1
ATOM 1291 N N . GLN A 1 173 ? -7.854 3.088 17.408 1.00 85.31 173 GLN A N 1
ATOM 1292 C CA . GLN A 1 173 ? -6.871 4.163 17.307 1.00 85.31 173 GLN A CA 1
ATOM 1293 C C . GLN A 1 173 ? -5.477 3.611 17.020 1.00 85.31 173 GLN A C 1
ATOM 1295 O O . GLN A 1 173 ? -5.124 2.531 17.495 1.00 85.31 173 GLN A O 1
ATOM 1300 N N . VAL A 1 174 ? -4.680 4.348 16.246 1.00 82.69 174 VAL A N 1
ATOM 1301 C CA . VAL A 1 174 ? -3.254 4.044 16.100 1.00 82.69 174 VAL A CA 1
ATOM 1302 C C . VAL A 1 174 ? -2.538 4.604 17.319 1.00 82.69 174 VAL A C 1
ATOM 1304 O O . VAL A 1 174 ? -2.762 5.750 17.704 1.00 82.69 174 VAL A O 1
ATOM 1307 N N . VAL A 1 175 ? -1.677 3.804 17.940 1.00 77.81 175 VAL A N 1
ATOM 1308 C CA . VAL A 1 175 ? -0.982 4.207 19.165 1.00 77.81 175 VAL A CA 1
ATOM 1309 C C . VAL A 1 175 ? 0.523 4.204 18.996 1.00 77.81 175 VAL A C 1
ATOM 1311 O O . VAL A 1 175 ? 1.104 3.366 18.307 1.00 77.81 175 VAL A O 1
ATOM 1314 N N . ASN A 1 176 ? 1.162 5.149 19.681 1.00 69.44 176 ASN A N 1
ATOM 1315 C CA . ASN A 1 176 ? 2.602 5.131 19.876 1.00 69.44 176 ASN A CA 1
ATOM 1316 C C . ASN A 1 176 ? 2.917 4.057 20.913 1.00 69.44 176 ASN A C 1
ATOM 1318 O O . ASN A 1 176 ? 2.446 4.136 22.049 1.00 69.44 176 ASN A O 1
ATOM 1322 N N . SER A 1 177 ? 3.741 3.086 20.544 1.00 58.97 177 SER A N 1
ATOM 1323 C CA . SER A 1 177 ? 4.146 2.021 21.454 1.00 58.97 177 SER A CA 1
ATOM 1324 C C . SER A 1 177 ? 5.579 2.212 21.918 1.00 58.97 177 SER A C 1
ATOM 1326 O O . SER A 1 177 ? 6.428 2.761 21.224 1.00 58.97 177 SER A O 1
ATOM 1328 N N . THR A 1 178 ? 5.904 1.661 23.082 1.00 52.06 178 THR A N 1
ATOM 1329 C CA . THR A 1 178 ? 7.293 1.556 23.562 1.00 52.06 178 THR A CA 1
ATOM 1330 C C . THR A 1 178 ? 8.184 0.703 22.652 1.00 52.06 178 THR A C 1
ATOM 1332 O O . THR A 1 178 ? 9.403 0.755 22.772 1.00 52.06 178 THR A O 1
ATOM 1335 N N . ILE A 1 179 ? 7.580 -0.065 21.738 1.00 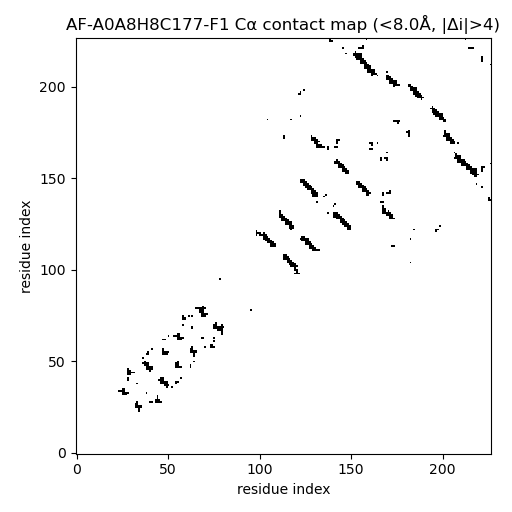50.59 179 ILE A N 1
ATOM 1336 C CA . ILE A 1 179 ? 8.243 -0.937 20.757 1.00 50.59 179 ILE A CA 1
ATOM 1337 C C . ILE A 1 179 ? 8.594 -0.171 19.463 1.00 50.59 179 ILE A C 1
ATOM 1339 O O . ILE A 1 179 ? 9.332 -0.689 18.631 1.00 50.59 179 ILE A O 1
ATOM 1343 N N . GLY A 1 180 ? 8.117 1.068 19.284 1.00 59.09 180 GLY A N 1
ATOM 1344 C CA . GLY A 1 180 ? 8.486 1.887 18.132 1.00 59.09 180 GLY A CA 1
ATOM 1345 C C . GLY A 1 180 ? 7.437 2.917 17.725 1.00 59.09 180 GLY A C 1
ATOM 1346 O O . GLY A 1 180 ? 6.424 3.128 18.391 1.00 59.09 180 GLY A O 1
ATOM 1347 N N . SER A 1 181 ? 7.699 3.556 16.589 1.00 67.31 181 SER A N 1
ATOM 1348 C CA . SER A 1 181 ? 6.784 4.505 15.963 1.00 67.31 181 SER A CA 1
ATOM 1349 C C . SER A 1 181 ? 5.432 3.845 15.631 1.00 67.31 181 SER A C 1
ATOM 1351 O O . SER A 1 181 ? 5.403 2.657 15.296 1.00 67.31 181 SER A O 1
ATOM 1353 N N . PRO A 1 182 ? 4.317 4.603 15.685 1.00 72.25 182 PRO A N 1
ATOM 1354 C CA . PRO A 1 182 ? 2.957 4.100 15.432 1.00 72.25 182 PRO A CA 1
ATOM 1355 C C . PRO A 1 182 ? 2.829 3.401 14.075 1.00 72.25 182 PRO A C 1
ATOM 1357 O O . PRO A 1 182 ? 2.079 2.437 13.928 1.00 72.25 182 PRO A O 1
ATOM 1360 N N . LEU A 1 183 ? 3.612 3.878 13.107 1.00 78.62 183 LEU A N 1
ATOM 1361 C CA . LEU A 1 183 ? 3.845 3.255 11.818 1.00 78.62 183 LEU A CA 1
ATOM 1362 C C . LEU A 1 183 ? 5.328 2.922 11.682 1.00 78.62 183 LEU A C 1
ATOM 1364 O O . LEU A 1 183 ? 6.184 3.767 11.952 1.00 78.62 183 LEU A O 1
ATOM 1368 N N . SER A 1 184 ? 5.623 1.704 11.246 1.00 76.19 184 SER A N 1
ATOM 1369 C CA . SER A 1 184 ? 6.978 1.230 10.967 1.00 76.19 184 SER A CA 1
ATOM 1370 C C . SER A 1 184 ? 7.009 0.519 9.618 1.00 76.19 184 SER A C 1
ATOM 1372 O O . SER A 1 184 ? 6.033 -0.140 9.261 1.00 76.19 184 SER A O 1
ATOM 1374 N N . PRO A 1 185 ? 8.099 0.619 8.852 1.00 76.38 185 PRO A N 1
ATOM 1375 C CA . PRO A 1 185 ? 8.200 -0.116 7.607 1.00 76.38 185 PRO A CA 1
ATOM 1376 C C . PRO A 1 185 ? 8.419 -1.612 7.847 1.00 76.38 185 PRO A C 1
ATOM 1378 O O . PRO A 1 185 ? 8.970 -2.019 8.871 1.00 76.38 185 PRO A O 1
ATOM 1381 N N . VAL A 1 186 ? 8.029 -2.421 6.866 1.00 78.50 186 VAL A N 1
ATOM 1382 C CA . VAL A 1 186 ? 8.397 -3.835 6.772 1.00 78.50 186 VAL A CA 1
ATOM 1383 C C . VAL A 1 186 ? 9.213 -4.016 5.502 1.00 78.50 186 VAL A C 1
ATOM 1385 O O . VAL A 1 186 ? 8.689 -3.817 4.406 1.00 78.50 186 VAL A O 1
ATOM 1388 N N . TYR A 1 187 ? 10.480 -4.387 5.676 1.00 77.25 187 TYR A N 1
ATOM 1389 C CA . TYR A 1 187 ? 11.411 -4.719 4.604 1.00 77.25 187 TYR A CA 1
ATOM 1390 C C . TYR A 1 187 ? 12.001 -6.090 4.906 1.00 77.25 187 TYR A C 1
ATOM 1392 O O . TYR A 1 187 ? 12.679 -6.253 5.919 1.00 77.25 187 TYR A O 1
ATOM 1400 N N . ASP A 1 188 ? 11.697 -7.069 4.062 1.00 74.94 188 ASP A N 1
ATOM 1401 C CA . ASP A 1 188 ? 12.342 -8.381 4.096 1.00 74.94 188 ASP A CA 1
ATO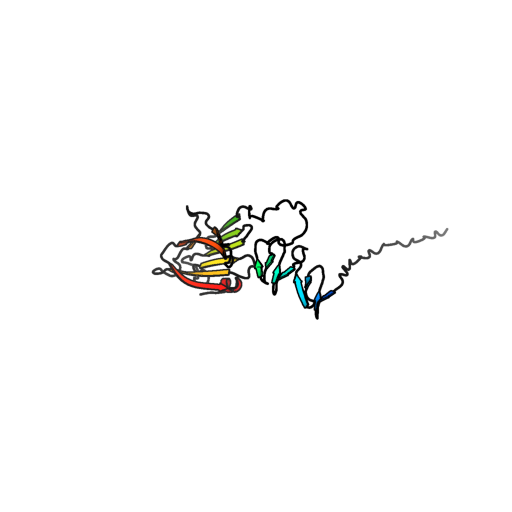M 1402 C C . ASP A 1 188 ? 12.903 -8.657 2.699 1.00 74.94 188 ASP A C 1
ATOM 1404 O O . ASP A 1 188 ? 12.150 -8.883 1.747 1.00 74.94 188 ASP A O 1
ATOM 1408 N N . ASP A 1 189 ? 14.223 -8.538 2.574 1.00 66.06 189 ASP A N 1
ATOM 1409 C CA . ASP A 1 189 ? 15.007 -8.689 1.348 1.00 66.06 189 ASP A CA 1
ATOM 1410 C C . ASP A 1 189 ? 15.901 -9.935 1.400 1.00 66.06 189 ASP A C 1
ATOM 1412 O O . ASP A 1 189 ? 17.021 -9.932 0.896 1.00 66.06 189 ASP A O 1
ATOM 1416 N N . ARG A 1 190 ? 15.409 -11.023 2.010 1.00 66.12 190 ARG A N 1
ATOM 1417 C CA . ARG A 1 190 ? 16.131 -12.302 2.045 1.00 66.12 190 ARG A CA 1
ATOM 1418 C C . ARG A 1 190 ? 16.550 -12.734 0.645 1.00 66.12 190 ARG A C 1
ATOM 1420 O O . ARG A 1 190 ? 15.711 -12.972 -0.224 1.00 66.12 190 ARG A O 1
ATOM 1427 N N . ASP A 1 191 ? 17.861 -12.889 0.479 1.00 53.00 191 ASP A N 1
ATOM 1428 C CA . ASP A 1 191 ? 18.493 -13.362 -0.748 1.00 53.00 191 ASP A CA 1
ATOM 1429 C C . ASP A 1 191 ? 17.815 -14.651 -1.252 1.00 53.00 191 ASP A C 1
ATOM 1431 O O . ASP A 1 191 ? 17.927 -15.715 -0.638 1.00 53.00 191 ASP A O 1
ATOM 1435 N N . GLY A 1 192 ? 17.114 -14.552 -2.387 1.00 56.97 192 GLY A N 1
ATOM 1436 C CA . GLY A 1 192 ? 16.457 -15.679 -3.062 1.00 56.97 192 GLY A CA 1
ATOM 1437 C C . GLY A 1 192 ? 14.948 -15.828 -2.825 1.00 56.97 192 GLY A C 1
ATOM 1438 O O . GLY A 1 192 ? 14.348 -16.732 -3.407 1.00 56.97 192 GLY A O 1
ATOM 1439 N N . GLU A 1 193 ? 14.321 -14.956 -2.030 1.00 63.59 193 GLU A N 1
ATOM 1440 C CA . GLU A 1 193 ? 12.861 -14.881 -1.867 1.00 63.59 193 GLU A CA 1
ATOM 1441 C C . GLU A 1 193 ? 12.291 -13.584 -2.472 1.00 63.59 193 GLU A C 1
ATOM 1443 O O . GLU A 1 193 ? 13.011 -12.626 -2.754 1.00 63.59 193 GLU A O 1
ATOM 1448 N N . ASN A 1 194 ? 10.975 -13.549 -2.711 1.00 64.12 194 ASN A N 1
ATOM 1449 C CA . ASN A 1 194 ? 10.314 -12.332 -3.180 1.00 64.12 194 ASN A CA 1
ATOM 1450 C C . ASN A 1 194 ? 10.455 -11.232 -2.121 1.00 64.12 194 ASN A C 1
ATOM 1452 O O . ASN A 1 194 ? 10.017 -11.413 -0.982 1.00 64.12 194 ASN A O 1
ATOM 1456 N N . ALA A 1 195 ? 11.007 -10.082 -2.517 1.00 65.75 195 ALA A N 1
ATOM 1457 C CA . ALA A 1 195 ? 11.127 -8.926 -1.640 1.00 65.75 195 ALA A CA 1
ATOM 1458 C C . ALA A 1 195 ? 9.752 -8.546 -1.067 1.00 65.75 195 ALA A C 1
ATOM 1460 O O . ALA A 1 195 ? 8.802 -8.284 -1.810 1.00 65.75 195 ALA A O 1
ATOM 1461 N N . THR A 1 196 ? 9.644 -8.520 0.262 1.00 72.12 196 THR A N 1
ATOM 1462 C CA . THR A 1 196 ? 8.413 -8.132 0.955 1.00 72.12 196 THR A CA 1
ATOM 1463 C C . THR A 1 196 ? 8.540 -6.691 1.423 1.00 72.12 196 THR A C 1
ATOM 1465 O O . THR A 1 196 ? 9.354 -6.375 2.290 1.00 72.12 196 THR A O 1
ATOM 1468 N N . LEU A 1 197 ? 7.717 -5.817 0.841 1.00 75.81 197 LEU A N 1
ATOM 1469 C CA . LEU A 1 197 ? 7.605 -4.407 1.206 1.00 75.81 197 LEU A CA 1
ATOM 1470 C C . LEU A 1 197 ? 6.234 -4.163 1.831 1.00 75.81 197 LEU A C 1
ATOM 1472 O O . LEU A 1 197 ? 5.208 -4.564 1.278 1.00 75.81 197 LEU A O 1
ATOM 1476 N N . GLY A 1 198 ? 6.195 -3.482 2.969 1.00 78.06 198 GLY A N 1
ATOM 1477 C CA . GLY A 1 198 ? 4.939 -3.217 3.650 1.00 78.06 198 GLY A CA 1
ATOM 1478 C C . GLY A 1 198 ? 5.037 -2.163 4.736 1.00 78.06 198 GLY A C 1
ATOM 1479 O O . GLY A 1 198 ? 6.062 -1.514 4.936 1.00 78.06 198 GLY A O 1
ATOM 1480 N N . ILE A 1 199 ? 3.927 -2.013 5.450 1.00 81.00 199 ILE A N 1
ATOM 1481 C CA . ILE A 1 199 ? 3.827 -1.154 6.619 1.00 81.00 199 ILE A CA 1
ATOM 1482 C C . ILE A 1 199 ? 3.251 -1.957 7.777 1.00 81.00 199 ILE A C 1
ATOM 1484 O O . ILE A 1 199 ? 2.327 -2.752 7.610 1.00 81.00 199 ILE A O 1
ATOM 1488 N N . SER A 1 200 ? 3.817 -1.740 8.950 1.00 82.06 200 SER A N 1
ATOM 1489 C CA . SER A 1 200 ? 3.329 -2.234 10.223 1.00 82.06 200 SER A CA 1
ATOM 1490 C C . SER A 1 200 ? 2.722 -1.068 10.988 1.00 82.06 200 SER A C 1
ATOM 1492 O O . SER A 1 200 ? 3.320 0.007 11.071 1.00 82.06 200 SER A O 1
ATOM 1494 N N . ALA A 1 201 ? 1.527 -1.277 11.530 1.00 80.50 201 ALA A N 1
ATOM 1495 C CA . ALA A 1 201 ? 0.819 -0.307 12.348 1.00 80.50 201 ALA A CA 1
ATOM 1496 C C . ALA A 1 201 ? 0.429 -0.954 13.674 1.00 80.50 201 ALA A C 1
ATOM 1498 O O . ALA A 1 201 ? -0.031 -2.098 13.698 1.00 80.50 201 ALA A O 1
ATOM 1499 N N . GLN A 1 202 ? 0.586 -0.217 14.771 1.00 83.56 202 GLN A N 1
ATOM 1500 C CA . GLN A 1 202 ? 0.111 -0.658 16.079 1.00 83.56 202 GLN A CA 1
ATOM 1501 C C . GLN A 1 202 ? -1.231 -0.010 16.385 1.00 83.56 202 GLN A C 1
ATOM 1503 O O . GLN A 1 202 ? -1.353 1.214 16.420 1.00 83.56 202 GLN A O 1
ATOM 1508 N N . VAL A 1 203 ? -2.241 -0.853 16.577 1.00 84.88 203 VAL A N 1
ATOM 1509 C CA . VAL A 1 203 ? -3.633 -0.429 16.697 1.00 84.88 203 VAL A CA 1
ATOM 1510 C C . VAL A 1 203 ? -4.206 -0.925 18.013 1.00 84.88 203 VAL A C 1
ATOM 1512 O O . VAL A 1 203 ? -4.102 -2.106 18.341 1.00 84.88 203 VAL A O 1
ATOM 1515 N N . GLU A 1 204 ? -4.815 -0.011 18.757 1.00 87.44 204 GLU A N 1
ATOM 1516 C CA . GLU A 1 204 ? -5.512 -0.293 20.003 1.00 87.44 204 GLU A CA 1
ATOM 1517 C C . GLU A 1 204 ? -7.025 -0.297 19.775 1.00 87.44 204 GLU A C 1
ATOM 1519 O O . GLU A 1 204 ? -7.573 0.563 19.078 1.00 87.44 204 GLU A O 1
ATOM 1524 N N . PHE A 1 205 ? -7.693 -1.260 20.408 1.00 89.62 205 PHE A N 1
ATOM 1525 C CA . PHE A 1 205 ? -9.145 -1.380 20.438 1.00 89.62 205 PHE A CA 1
ATOM 1526 C C . PHE A 1 205 ? -9.646 -1.118 21.859 1.00 89.62 205 PHE A C 1
ATOM 1528 O O . PHE A 1 205 ? -9.101 -1.662 22.819 1.00 89.62 205 PHE A O 1
ATOM 1535 N N . ASN A 1 206 ? -10.715 -0.331 22.009 1.00 89.44 206 ASN A N 1
ATOM 1536 C CA . ASN A 1 206 ? -11.292 -0.044 23.332 1.00 89.44 206 ASN A CA 1
ATOM 1537 C C . ASN A 1 206 ? -12.032 -1.245 23.963 1.00 89.44 206 ASN A C 1
ATOM 1539 O O . ASN A 1 206 ? -12.374 -1.220 25.144 1.00 89.44 206 ASN A O 1
ATOM 1543 N N . SER A 1 207 ? -12.336 -2.265 23.163 1.00 88.50 207 SER A N 1
ATOM 1544 C CA . SER A 1 207 ? -13.079 -3.466 23.531 1.00 88.50 207 SER A CA 1
ATOM 1545 C C . SER A 1 207 ? -12.691 -4.611 22.598 1.00 88.50 207 SER A C 1
ATOM 1547 O O . SER A 1 207 ? -11.994 -4.411 21.603 1.00 88.50 207 SER A O 1
ATOM 1549 N N . THR A 1 208 ? -13.106 -5.834 22.922 1.00 90.50 208 THR A N 1
ATOM 1550 C CA . THR A 1 208 ? -12.781 -6.998 22.096 1.00 90.50 208 THR A CA 1
ATOM 1551 C C . THR A 1 208 ? -13.419 -6.875 20.713 1.00 90.50 208 THR A C 1
ATOM 1553 O O . THR A 1 208 ? -14.634 -6.711 20.604 1.00 90.50 208 THR A O 1
ATOM 1556 N N . ALA A 1 209 ? -12.597 -6.985 19.672 1.00 91.00 209 ALA A N 1
ATOM 1557 C CA . ALA A 1 209 ? -12.999 -6.834 18.280 1.00 91.00 209 ALA A CA 1
ATOM 1558 C C . ALA A 1 209 ? -12.825 -8.139 17.494 1.00 91.00 209 ALA A C 1
ATOM 1560 O O . ALA A 1 209 ? -11.932 -8.938 17.781 1.00 91.00 209 ALA A O 1
ATOM 1561 N N . VAL A 1 210 ? -13.657 -8.324 16.474 1.00 92.00 210 VAL A N 1
ATOM 1562 C CA . VAL A 1 210 ? -13.547 -9.388 15.472 1.00 92.00 210 VAL A CA 1
ATOM 1563 C C . VAL A 1 210 ? -13.296 -8.736 14.117 1.00 92.00 210 VAL A C 1
ATOM 1565 O O . VAL A 1 210 ? -13.955 -7.759 13.769 1.00 92.00 210 VAL A O 1
ATOM 1568 N N . LEU A 1 211 ? -12.342 -9.272 13.353 1.00 91.38 211 LEU A N 1
ATOM 1569 C CA . LEU A 1 211 ? -12.155 -8.918 11.946 1.00 91.38 211 LEU A CA 1
ATOM 1570 C C . LEU A 1 211 ? -13.310 -9.523 11.140 1.00 91.38 211 LEU A C 1
ATOM 1572 O O . LEU A 1 211 ? -13.350 -10.742 10.970 1.00 91.38 211 LEU A O 1
ATOM 1576 N N . SER A 1 212 ? -14.241 -8.695 10.669 1.00 87.12 212 SER A N 1
ATOM 1577 C CA . SER A 1 212 ? -15.408 -9.169 9.917 1.00 87.12 212 SER A CA 1
ATOM 1578 C C . SER A 1 212 ? -15.084 -9.350 8.437 1.00 87.12 212 SER A C 1
ATOM 1580 O O . SER A 1 212 ? -15.353 -10.403 7.858 1.00 87.12 212 SER A O 1
ATOM 1582 N N . VAL A 1 213 ? -14.445 -8.347 7.830 1.00 89.88 213 VAL A N 1
ATOM 1583 C CA . VAL A 1 213 ? -14.119 -8.330 6.401 1.00 89.88 213 VAL A CA 1
ATOM 1584 C C . VAL A 1 213 ? -12.709 -7.788 6.185 1.00 89.88 213 VAL A C 1
ATOM 1586 O O . VAL A 1 213 ? -12.339 -6.755 6.739 1.00 89.88 213 VAL A O 1
ATOM 1589 N N . ALA A 1 214 ? -11.939 -8.458 5.326 1.00 91.56 214 ALA A N 1
ATOM 1590 C CA . ALA A 1 214 ? -10.665 -7.968 4.815 1.00 91.56 214 ALA A CA 1
ATOM 1591 C C . ALA A 1 214 ? -10.678 -8.007 3.285 1.00 91.56 214 ALA A C 1
ATOM 1593 O O . ALA A 1 214 ? -10.927 -9.053 2.685 1.00 91.56 214 ALA A O 1
ATOM 1594 N N . ILE A 1 215 ? -10.411 -6.867 2.654 1.00 89.75 215 ILE A N 1
ATOM 1595 C CA . ILE A 1 215 ? -10.383 -6.730 1.197 1.00 89.75 215 ILE A CA 1
ATOM 1596 C C . ILE A 1 215 ? -9.016 -6.225 0.796 1.00 89.75 215 ILE A C 1
ATOM 1598 O O . ILE A 1 215 ? -8.581 -5.174 1.259 1.00 89.75 215 ILE A O 1
ATOM 1602 N N . LEU A 1 216 ? -8.379 -6.954 -0.112 1.00 89.75 216 LEU A N 1
ATOM 1603 C CA . LEU A 1 216 ? -7.172 -6.533 -0.802 1.00 89.75 216 LEU A CA 1
ATOM 1604 C C . LEU A 1 216 ? -7.529 -6.251 -2.261 1.00 89.75 216 LEU A C 1
ATOM 1606 O O . LEU A 1 216 ? -8.204 -7.052 -2.908 1.00 89.75 216 LEU A O 1
ATOM 1610 N N . GLY A 1 217 ? -7.098 -5.109 -2.785 1.00 88.62 217 GLY A N 1
ATOM 1611 C CA . GLY A 1 217 ? -7.395 -4.736 -4.164 1.00 88.62 217 GLY A CA 1
ATOM 1612 C C . GLY A 1 217 ? -7.061 -3.285 -4.460 1.00 88.62 217 GLY A C 1
ATOM 1613 O O . GLY A 1 217 ? -6.189 -2.696 -3.828 1.00 88.62 217 GLY A O 1
ATOM 1614 N N . SER A 1 218 ? -7.769 -2.687 -5.420 1.00 88.44 218 SER A N 1
ATOM 1615 C CA . SER A 1 218 ? -7.609 -1.261 -5.702 1.00 88.44 218 SER A CA 1
ATOM 1616 C C . SER A 1 218 ? -8.065 -0.404 -4.532 1.00 88.44 218 SER A C 1
ATOM 1618 O O . SER A 1 218 ? -9.055 -0.735 -3.877 1.00 88.44 218 SER A O 1
ATOM 1620 N N . ILE A 1 219 ? -7.410 0.742 -4.301 1.00 87.06 219 ILE A N 1
ATOM 1621 C CA . ILE A 1 219 ? -7.866 1.674 -3.263 1.00 87.06 219 ILE A CA 1
ATOM 1622 C C . ILE A 1 219 ? -9.298 2.142 -3.524 1.00 87.06 219 ILE A C 1
ATOM 1624 O O . ILE A 1 219 ? -10.029 2.407 -2.580 1.00 87.06 219 ILE A O 1
ATOM 1628 N N . ARG A 1 220 ? -9.719 2.192 -4.796 1.00 84.44 220 ARG A N 1
ATOM 1629 C CA . ARG A 1 220 ? -11.098 2.522 -5.167 1.00 84.44 220 ARG A CA 1
ATOM 1630 C C . ARG A 1 220 ? -12.052 1.453 -4.652 1.00 84.44 220 ARG A C 1
ATOM 1632 O O . ARG A 1 220 ? -13.005 1.774 -3.961 1.00 84.44 220 ARG A O 1
ATOM 1639 N N . THR A 1 221 ? -11.727 0.180 -4.882 1.00 84.75 221 THR A N 1
ATOM 1640 C CA . THR A 1 221 ? -12.482 -0.956 -4.337 1.00 84.75 221 THR A CA 1
ATOM 1641 C C . THR A 1 221 ? -12.530 -0.918 -2.810 1.00 84.75 221 THR A C 1
ATOM 1643 O O . THR A 1 221 ? -13.593 -1.108 -2.232 1.00 84.75 221 THR A O 1
ATOM 1646 N N . CYS A 1 222 ? -11.399 -0.634 -2.160 1.00 84.38 222 CYS A N 1
ATOM 1647 C CA . CYS A 1 222 ? -11.309 -0.572 -0.700 1.00 84.38 222 CYS A CA 1
ATOM 1648 C C . CYS A 1 222 ? -12.113 0.599 -0.112 1.00 84.38 222 CYS A C 1
ATOM 1650 O O . CYS A 1 222 ? -12.722 0.467 0.943 1.00 84.38 222 CYS A O 1
ATOM 1652 N N . HIS A 1 223 ? -12.116 1.746 -0.789 1.00 81.25 223 HIS A N 1
ATOM 1653 C CA . HIS A 1 223 ? -12.841 2.939 -0.365 1.00 81.25 223 HIS A CA 1
ATOM 1654 C C . HIS A 1 223 ? -14.354 2.817 -0.592 1.00 81.25 223 HIS A C 1
ATOM 1656 O O . HIS A 1 223 ? -15.144 3.205 0.273 1.00 81.25 223 HIS A O 1
ATOM 1662 N N . ASP A 1 224 ? -14.754 2.290 -1.750 1.00 80.81 224 ASP A N 1
ATOM 1663 C CA . ASP A 1 224 ? -16.153 2.247 -2.179 1.00 80.81 224 ASP A CA 1
ATOM 1664 C C . ASP A 1 224 ? -16.927 1.096 -1.530 1.00 80.81 224 ASP A C 1
ATOM 1666 O O . ASP A 1 224 ? -18.157 1.147 -1.451 1.00 80.81 224 ASP A O 1
ATOM 1670 N N . HIS A 1 225 ? -16.226 0.075 -1.030 1.00 79.75 225 HIS A N 1
ATOM 1671 C CA . HIS A 1 225 ? -16.864 -1.027 -0.333 1.00 79.75 225 HIS A CA 1
ATOM 1672 C C . HIS A 1 225 ? -17.532 -0.560 0.967 1.00 79.75 225 HIS A C 1
ATOM 1674 O O . HIS A 1 225 ? -16.933 0.079 1.843 1.00 79.75 225 HIS A O 1
ATOM 1680 N N . ARG A 1 226 ? -18.805 -0.925 1.091 1.00 72.06 226 ARG A N 1
ATOM 1681 C CA . ARG A 1 226 ? -19.592 -0.820 2.313 1.00 72.06 226 ARG A CA 1
ATOM 1682 C C . ARG A 1 226 ? -19.917 -2.253 2.750 1.00 72.06 226 ARG A C 1
ATOM 1684 O O . ARG A 1 226 ? -20.393 -2.994 1.886 1.00 72.06 226 ARG A O 1
ATOM 1691 N N . PRO A 1 227 ? -19.594 -2.638 3.995 1.00 62.62 227 PRO A N 1
ATOM 1692 C CA . PRO A 1 227 ? -19.988 -3.933 4.535 1.00 62.62 227 PRO A CA 1
ATOM 1693 C C . PRO A 1 227 ? -21.515 -4.050 4.626 1.00 62.62 227 PRO A C 1
ATOM 1695 O O . PRO A 1 227 ? -22.191 -2.994 4.717 1.00 62.62 227 PRO A O 1
#

pLDDT: mean 75.09, std 15.9, range [38.16, 93.88]